Protein AF-A0AA96GBS0-F1 (afdb_monomer_lite)

Foldseek 3Di:
DDDDDDDDDDDDDDDDDDDDDDPDPDPPVVVVVVVVVVVLVVLLVLLLVLLVVLLVLLLVVLVCLLVVLVVLVVVLCQCPPPPHPNCVVPVVVSVVSVVVNVVVVVCCVVPVVVSVVSNVSSVVSVVLSVVSVVCSVPVQVVVVSLVVQLVVLVVQLVCLVPVCVVVPHDPVVSVVSNVSSVVSNVSSVSSVVSCVVVNVVVVVVVVVPPDDDDDDDDDDDDDDDDDDDDDDD

pLDDT: mean 71.68, std 17.11, range [35.0, 91.25]

Radius of gyration: 38.3 Å; chains: 1; bounding box: 87×98×124 Å

Secondary structure (DSSP, 8-state):
------------------------SSHHHHHHHHHHHHHHHHHHHHHHHHHHHHHHHHHHHHHTTSSHHHHHHHHHHHHHSTT-THHHH-HHHHHHHHHHHHHHHHHHHH-GGGHHHHHHHHHHHHHHHHHTHHHHH-TTTTHHHHHHHHHHHHHHHHHHHHHHHHTT--HHHHHHHHHHHHHHHHHHHHHHHHHHHHHHHHHHHHHTTSS----------------------

Structure (mmCIF, N/CA/C/O backbone):
data_AF-A0AA96GBS0-F1
#
_entry.id   AF-A0AA96GBS0-F1
#
loop_
_atom_site.group_PDB
_atom_site.id
_atom_site.type_symbol
_atom_site.label_atom_id
_atom_site.label_alt_id
_atom_site.label_comp_id
_atom_site.label_asym_id
_atom_site.label_entity_id
_atom_site.label_seq_id
_atom_site.pdbx_PDB_ins_code
_atom_site.Cartn_x
_atom_site.Cartn_y
_atom_site.Cartn_z
_atom_site.occupancy
_atom_site.B_iso_or_equiv
_atom_site.auth_seq_id
_atom_site.auth_comp_id
_atom_site.auth_asym_id
_atom_site.auth_atom_id
_atom_site.pdbx_PDB_model_num
ATOM 1 N N . MET A 1 1 ? -64.362 -34.426 100.426 1.00 38.75 1 MET A N 1
ATOM 2 C CA . MET A 1 1 ? -63.301 -35.383 100.048 1.00 38.75 1 MET A CA 1
ATOM 3 C C . MET A 1 1 ? -62.597 -34.793 98.834 1.00 38.75 1 MET A C 1
ATOM 5 O O . MET A 1 1 ? -63.313 -34.387 97.930 1.00 38.75 1 MET A O 1
ATOM 9 N N . THR A 1 2 ? -61.260 -34.689 98.905 1.00 42.88 2 THR A N 1
ATOM 10 C CA . THR A 1 2 ? -60.266 -34.331 97.852 1.00 42.88 2 THR A CA 1
ATOM 11 C C . THR A 1 2 ? -60.330 -32.905 97.257 1.00 42.88 2 THR A C 1
ATOM 13 O O . THR A 1 2 ? -61.230 -32.613 96.480 1.00 42.88 2 THR A O 1
ATOM 16 N N . THR A 1 3 ? -59.538 -31.949 97.788 1.00 41.81 3 THR A N 1
ATOM 17 C CA . THR A 1 3 ? -58.197 -31.449 97.317 1.00 41.81 3 THR A CA 1
ATOM 18 C C . THR A 1 3 ? -58.300 -30.589 96.050 1.00 41.81 3 THR A C 1
ATOM 20 O O . THR A 1 3 ? -58.668 -31.108 95.006 1.00 41.81 3 THR A O 1
ATOM 23 N N . ASP A 1 4 ? -58.219 -29.254 96.107 1.00 39.12 4 ASP A N 1
ATOM 24 C CA . ASP A 1 4 ? -57.062 -28.357 96.355 1.00 39.12 4 ASP A CA 1
ATOM 25 C C . ASP A 1 4 ? -55.965 -28.428 95.274 1.00 39.12 4 ASP A C 1
ATOM 27 O O . ASP A 1 4 ? -55.367 -29.486 95.092 1.00 39.12 4 ASP A O 1
ATOM 31 N N . ALA A 1 5 ? -55.737 -27.304 94.577 1.00 47.69 5 ALA A N 1
ATOM 32 C CA . ALA A 1 5 ? -54.436 -26.827 94.086 1.00 47.69 5 ALA A CA 1
ATOM 33 C C . ALA A 1 5 ? -54.593 -25.526 93.267 1.00 47.69 5 ALA A C 1
ATOM 35 O O . ALA A 1 5 ? -55.080 -25.494 92.136 1.00 47.69 5 ALA A O 1
ATOM 36 N N . SER A 1 6 ? -54.141 -24.454 93.897 1.00 42.28 6 SER A N 1
ATOM 37 C CA . SER A 1 6 ? -53.797 -23.119 93.416 1.00 42.28 6 SER A CA 1
ATOM 38 C C . SER A 1 6 ? -52.556 -23.083 92.502 1.00 42.28 6 SER A C 1
ATOM 40 O O . SER A 1 6 ? -51.707 -23.962 92.591 1.00 42.28 6 SER A O 1
ATOM 42 N N . HIS A 1 7 ? -52.447 -22.029 91.670 1.00 43.62 7 HIS A N 1
ATOM 43 C CA . HIS A 1 7 ? -51.258 -21.184 91.366 1.00 43.62 7 HIS A CA 1
ATOM 44 C C . HIS A 1 7 ? -51.383 -20.541 89.959 1.00 43.62 7 HIS A C 1
ATOM 46 O O . HIS A 1 7 ? -51.447 -21.246 88.962 1.00 43.62 7 HIS A O 1
ATOM 52 N N . THR A 1 8 ? -51.715 -19.246 89.821 1.00 39.81 8 THR A N 1
ATOM 53 C CA . THR A 1 8 ? -50.900 -17.996 89.875 1.00 39.81 8 THR A CA 1
ATOM 54 C C . THR A 1 8 ? -50.112 -17.630 88.608 1.00 39.81 8 THR A C 1
ATOM 56 O O . THR A 1 8 ? -49.240 -18.381 88.191 1.00 39.81 8 THR A O 1
ATOM 59 N N . GLY A 1 9 ? -50.300 -16.370 88.179 1.00 36.88 9 GLY A N 1
ATOM 60 C CA . GLY A 1 9 ? -49.310 -15.510 87.500 1.00 36.88 9 GLY A CA 1
ATOM 61 C C . GLY A 1 9 ? -49.290 -15.620 85.969 1.00 36.88 9 GLY A C 1
ATOM 62 O O . GLY A 1 9 ? -49.301 -16.714 85.437 1.00 36.88 9 GLY A O 1
ATOM 63 N N . GLY A 1 10 ? -49.266 -14.562 85.158 1.00 35.41 10 GLY A N 1
ATOM 64 C CA . GLY A 1 10 ? -48.978 -13.150 85.403 1.00 35.41 10 GLY A CA 1
ATOM 65 C C . GLY A 1 10 ? -47.963 -12.624 84.369 1.00 35.41 10 GLY A C 1
ATOM 66 O O . GLY A 1 10 ? -46.911 -13.218 84.189 1.00 35.41 10 GLY A O 1
ATOM 67 N N . SER A 1 11 ? -48.276 -11.465 83.777 1.00 37.47 11 SER A N 1
ATOM 68 C CA . SER A 1 11 ? -47.386 -10.492 83.103 1.00 37.47 11 SER A CA 1
ATOM 69 C C . SER A 1 11 ? -47.021 -10.646 81.606 1.00 37.47 11 SER A C 1
ATOM 71 O O . SER A 1 11 ? -46.261 -11.515 81.200 1.00 37.47 11 SER A O 1
ATOM 73 N N . SER A 1 12 ? -47.585 -9.730 80.807 1.00 43.72 12 SER A N 1
ATOM 74 C CA . SER A 1 12 ? -46.932 -8.573 80.153 1.00 43.72 12 SER A CA 1
ATOM 75 C C . SER A 1 12 ? -45.553 -8.700 79.470 1.00 43.72 12 SER A C 1
ATOM 77 O O . SER A 1 12 ? -44.550 -8.964 80.119 1.00 43.72 12 SER A O 1
ATOM 79 N N . GLY A 1 13 ? -45.490 -8.268 78.199 1.00 38.41 13 GLY A N 1
ATOM 80 C CA . GLY A 1 13 ? -44.276 -7.842 77.468 1.00 38.41 13 GLY A CA 1
ATOM 81 C C . GLY A 1 13 ? -44.540 -7.792 75.951 1.00 38.41 13 GLY A C 1
ATOM 82 O O . GLY A 1 13 ? -44.775 -8.824 75.345 1.00 38.41 13 GLY A O 1
ATOM 83 N N . SER A 1 14 ? -44.804 -6.631 75.337 1.00 44.72 14 SER A N 1
ATOM 84 C CA . SER A 1 14 ? -43.839 -5.684 74.735 1.00 44.72 14 SER A CA 1
ATOM 85 C C . SER A 1 14 ? -42.901 -6.304 73.688 1.00 44.72 14 SER A C 1
ATOM 87 O O . SER A 1 14 ? -42.041 -7.108 74.028 1.00 44.72 14 SER A O 1
ATOM 89 N N . GLY A 1 15 ? -43.019 -5.869 72.426 1.00 38.69 15 GLY A N 1
ATOM 90 C CA . GLY A 1 15 ? -42.079 -6.230 71.361 1.00 38.69 15 GLY A CA 1
ATOM 91 C C . GLY A 1 15 ? -42.452 -5.672 69.985 1.00 38.69 15 GLY A C 1
ATOM 92 O O . GLY A 1 15 ? -43.060 -6.354 69.170 1.00 38.69 15 GLY A O 1
ATOM 93 N N . ARG A 1 16 ? -42.082 -4.415 69.725 1.00 49.38 16 ARG A N 1
ATOM 94 C CA . ARG A 1 16 ? -41.960 -3.837 68.375 1.00 49.38 16 ARG A CA 1
ATOM 95 C C . ARG A 1 16 ? -40.654 -4.317 67.718 1.00 49.38 16 ARG A C 1
ATOM 97 O O . ARG A 1 16 ? -39.666 -4.519 68.416 1.00 49.38 16 ARG A O 1
ATOM 104 N N . THR A 1 17 ? -40.644 -4.247 66.383 1.00 46.84 17 THR A N 1
ATOM 105 C CA . THR A 1 17 ? -39.508 -4.165 65.428 1.00 46.84 17 THR A CA 1
ATOM 106 C C . THR A 1 17 ? -39.133 -5.447 64.676 1.00 46.84 17 THR A C 1
ATOM 108 O O . THR A 1 17 ? -39.108 -6.533 65.239 1.00 46.84 17 THR A O 1
ATOM 111 N N . GLY A 1 18 ? -38.857 -5.284 63.375 1.00 41.25 18 GLY A N 1
ATOM 112 C CA . GLY A 1 18 ? -38.346 -6.334 62.492 1.00 41.25 18 GLY A CA 1
ATOM 113 C C . GLY A 1 18 ? -38.684 -6.109 61.018 1.00 41.25 18 GLY A C 1
ATOM 114 O O . GLY A 1 18 ? -39.503 -6.826 60.457 1.00 41.25 18 GLY A O 1
ATOM 115 N N . ALA A 1 19 ? -38.090 -5.083 60.409 1.00 50.62 19 ALA A N 1
ATOM 116 C CA . ALA A 1 19 ? -37.951 -4.996 58.959 1.00 50.62 19 ALA A CA 1
ATOM 117 C C . ALA A 1 19 ? -36.855 -5.971 58.502 1.00 50.62 19 ALA A C 1
ATOM 119 O O . ALA A 1 19 ? -35.845 -6.054 59.183 1.00 50.62 19 ALA A O 1
ATOM 120 N N . ASP A 1 20 ? -37.053 -6.637 57.365 1.00 47.19 20 ASP A N 1
ATOM 121 C CA . ASP A 1 20 ? -36.018 -7.100 56.425 1.00 47.19 20 ASP A CA 1
ATOM 122 C C . ASP A 1 20 ? -36.775 -7.546 55.156 1.00 47.19 20 ASP A C 1
ATOM 124 O O . ASP A 1 20 ? -37.707 -8.337 55.221 1.00 47.19 20 ASP A O 1
ATOM 128 N N . GLY A 1 21 ? -36.570 -7.002 53.958 1.00 40.97 21 GLY A N 1
ATOM 129 C CA . GLY A 1 21 ? -35.306 -6.591 53.360 1.00 40.97 21 GLY A CA 1
ATOM 130 C C . GLY A 1 21 ? -35.011 -7.529 52.186 1.00 40.97 21 GLY A C 1
ATOM 131 O O . GLY A 1 21 ? -34.070 -8.310 52.231 1.00 40.97 21 GLY A O 1
ATOM 132 N N . GLY A 1 22 ? -35.857 -7.517 51.148 1.00 41.72 22 GLY A N 1
ATOM 133 C CA . GLY A 1 22 ? -35.711 -8.402 49.986 1.00 41.72 22 GLY A CA 1
ATOM 134 C C . GLY A 1 22 ? -34.417 -8.134 49.192 1.00 41.72 22 GLY A C 1
ATOM 135 O O . GLY A 1 22 ? -34.152 -6.981 48.836 1.00 41.72 22 GLY A O 1
ATOM 136 N N . PRO A 1 23 ? -33.609 -9.154 48.843 1.00 53.94 23 PRO A N 1
ATOM 137 C CA . PRO A 1 23 ? -32.403 -8.965 48.047 1.00 53.94 23 PRO A CA 1
ATOM 138 C C . PRO A 1 23 ? -32.737 -9.113 46.553 1.00 53.94 23 PRO A C 1
ATOM 140 O O . PRO A 1 23 ? -32.542 -10.171 45.969 1.00 53.94 23 PRO A O 1
ATOM 143 N N . GLY A 1 24 ? -33.265 -8.061 45.917 1.00 50.16 24 GLY A N 1
ATOM 144 C CA . GLY A 1 24 ? -33.699 -8.126 44.507 1.00 50.16 24 GLY A CA 1
ATOM 145 C C . GLY A 1 24 ? -32.912 -7.292 43.484 1.00 50.16 24 GLY A C 1
ATOM 146 O O . GLY A 1 24 ? -33.075 -7.494 42.288 1.00 50.16 24 GLY A O 1
ATOM 147 N N . GLY A 1 25 ? -32.070 -6.336 43.901 1.00 49.12 25 GLY A N 1
ATOM 148 C CA . GLY A 1 25 ? -31.662 -5.236 43.000 1.00 49.12 25 GLY A CA 1
ATOM 149 C C . GLY A 1 25 ? -30.227 -5.225 42.455 1.00 49.12 25 GLY A C 1
ATOM 150 O O . GLY A 1 25 ? -29.934 -4.454 41.546 1.00 49.12 25 GLY A O 1
ATOM 151 N N . ARG A 1 26 ? -29.293 -6.026 42.990 1.00 55.69 26 ARG A N 1
ATOM 152 C CA . ARG A 1 26 ? -27.846 -5.843 42.714 1.00 55.69 26 ARG A CA 1
ATOM 153 C C . ARG A 1 26 ? -27.268 -6.663 41.547 1.00 55.69 26 ARG A C 1
ATOM 155 O O . ARG A 1 26 ? -26.148 -6.380 41.128 1.00 55.69 26 ARG A O 1
ATOM 162 N N . GLY A 1 27 ? -28.009 -7.631 40.998 1.00 50.47 27 GLY A N 1
ATOM 163 C CA . GLY A 1 27 ? -27.527 -8.516 39.919 1.00 50.47 27 GLY A CA 1
ATOM 164 C C . GLY A 1 27 ? -27.688 -7.964 38.494 1.00 50.47 27 GLY A C 1
ATOM 165 O O . GLY A 1 27 ? -26.840 -8.209 37.634 1.00 50.47 27 GLY A O 1
ATOM 166 N N . ALA A 1 28 ? -28.733 -7.170 38.240 1.00 54.72 28 ALA A N 1
ATOM 167 C CA . ALA A 1 28 ? -29.054 -6.688 36.892 1.00 54.72 28 ALA A CA 1
ATOM 168 C C . ALA A 1 28 ? -28.084 -5.598 36.394 1.00 54.72 28 ALA A C 1
ATOM 170 O O . ALA A 1 28 ? -27.655 -5.625 35.243 1.00 54.72 28 ALA A O 1
ATOM 171 N N . HIS A 1 29 ? -27.670 -4.678 37.275 1.00 52.41 29 HIS A N 1
ATOM 172 C CA . HIS A 1 29 ? -26.773 -3.574 36.909 1.00 52.41 29 HIS A CA 1
ATOM 173 C C . HIS A 1 29 ? -25.323 -4.030 36.652 1.00 52.41 29 HIS A C 1
ATOM 175 O O . HIS A 1 29 ? -24.621 -3.424 35.847 1.00 52.41 29 HIS A O 1
ATOM 181 N N . ARG A 1 30 ? -24.860 -5.107 37.307 1.00 57.00 30 ARG A N 1
ATOM 182 C CA . ARG A 1 30 ? -23.526 -5.685 37.050 1.00 57.00 30 ARG A CA 1
ATOM 183 C C . ARG A 1 30 ? -23.495 -6.465 35.735 1.00 57.00 30 ARG A C 1
ATOM 185 O O . ARG A 1 30 ? -22.635 -6.208 34.906 1.00 57.00 30 ARG A O 1
ATOM 192 N N . SER A 1 31 ? -24.517 -7.284 35.481 1.00 59.44 31 SER A N 1
ATOM 193 C CA . SER A 1 31 ? -24.604 -8.094 34.255 1.00 59.44 31 SER A CA 1
ATOM 194 C C . SER A 1 31 ? -24.605 -7.249 32.967 1.00 59.44 31 SER A C 1
ATOM 196 O O . SER A 1 31 ? -23.980 -7.630 31.981 1.00 59.44 31 SER A O 1
ATOM 198 N N . GLY A 1 32 ? -25.251 -6.074 32.972 1.00 60.09 32 GLY A N 1
ATOM 199 C CA . GLY A 1 32 ? -25.231 -5.147 31.830 1.00 60.09 32 GLY A CA 1
ATOM 200 C C . GLY A 1 32 ? -23.893 -4.418 31.624 1.00 60.09 32 GLY A C 1
ATOM 201 O O . GLY A 1 32 ? -23.477 -4.191 30.485 1.00 60.09 32 GLY A O 1
ATOM 202 N N . ALA A 1 33 ? -23.186 -4.079 32.707 1.00 62.44 33 ALA A N 1
ATOM 203 C CA . ALA A 1 33 ? -21.859 -3.460 32.646 1.00 62.44 33 ALA A CA 1
ATOM 204 C C . ALA A 1 33 ? -20.788 -4.450 32.146 1.00 62.44 33 ALA A C 1
ATOM 206 O O . ALA A 1 33 ? -19.931 -4.093 31.338 1.00 62.44 33 ALA A O 1
ATOM 207 N N . ASP A 1 34 ? -20.889 -5.713 32.559 1.00 64.81 34 ASP A N 1
ATOM 208 C CA . ASP A 1 34 ? -19.949 -6.766 32.172 1.00 64.81 34 ASP A CA 1
ATOM 209 C C . ASP A 1 34 ? -20.130 -7.164 30.693 1.00 64.81 34 ASP A C 1
ATOM 211 O O . ASP A 1 34 ? -19.148 -7.300 29.958 1.00 64.81 34 ASP A O 1
ATOM 215 N N . ALA A 1 35 ? -21.381 -7.257 30.216 1.00 67.31 35 ALA A N 1
ATOM 216 C CA . ALA A 1 35 ? -21.699 -7.510 28.806 1.00 67.31 35 ALA A CA 1
ATOM 217 C C . ALA A 1 35 ? -21.241 -6.361 27.886 1.00 67.31 35 ALA A C 1
ATOM 219 O O . ALA A 1 35 ? -20.550 -6.593 26.894 1.00 67.31 35 ALA A O 1
ATOM 220 N N . SER A 1 36 ? -21.530 -5.108 28.257 1.00 68.94 36 SER A N 1
ATOM 221 C CA . SER A 1 36 ? -21.087 -3.929 27.492 1.00 68.94 36 SER A CA 1
ATOM 222 C C . SER A 1 36 ? -19.559 -3.760 27.477 1.00 68.94 36 SER A C 1
ATOM 224 O O . SER A 1 36 ? -18.981 -3.351 26.461 1.00 68.94 36 SER A O 1
ATOM 226 N N . GLY A 1 37 ? -18.873 -4.137 28.562 1.00 69.06 37 GLY A N 1
ATOM 227 C CA . GLY A 1 37 ? -17.413 -4.213 28.620 1.00 69.06 37 GLY A CA 1
ATOM 228 C C . GLY A 1 37 ? -16.830 -5.302 27.709 1.00 69.06 37 GLY A C 1
ATOM 229 O O . GLY A 1 37 ? -15.858 -5.052 26.986 1.00 69.06 37 GLY A O 1
ATOM 230 N N . ALA A 1 38 ? -17.443 -6.489 27.684 1.00 72.56 38 ALA A N 1
ATOM 231 C CA . ALA A 1 38 ? -17.043 -7.595 26.813 1.00 72.56 38 ALA A CA 1
ATOM 232 C C . ALA A 1 38 ? -17.212 -7.253 25.319 1.00 72.56 38 ALA A C 1
ATOM 234 O O . ALA A 1 38 ? -16.294 -7.503 24.525 1.00 72.56 38 ALA A O 1
ATOM 235 N N . ASP A 1 39 ? -18.322 -6.603 24.955 1.00 78.62 39 ASP A N 1
ATOM 236 C CA . ASP A 1 39 ? -18.602 -6.127 23.596 1.00 78.62 39 ASP A CA 1
ATOM 237 C C . ASP A 1 39 ? -17.597 -5.057 23.154 1.00 78.62 39 ASP A C 1
ATOM 239 O O . ASP A 1 39 ? -17.015 -5.138 22.066 1.00 78.62 39 ASP A O 1
ATOM 243 N N . THR A 1 40 ? -17.290 -4.101 24.037 1.00 77.62 40 THR A N 1
ATOM 244 C CA . THR A 1 40 ? -16.267 -3.072 23.792 1.00 77.62 40 THR A CA 1
ATOM 245 C C . THR A 1 40 ? -14.890 -3.699 23.558 1.00 77.62 40 THR A C 1
ATOM 247 O O . THR A 1 40 ? -14.190 -3.357 22.598 1.00 77.62 40 THR A O 1
ATOM 250 N N . GLY A 1 41 ? -14.507 -4.679 24.382 1.00 78.00 41 GLY A N 1
ATOM 251 C CA . GLY A 1 41 ? -13.261 -5.425 24.214 1.00 78.00 41 GLY A CA 1
ATOM 252 C C . GLY A 1 41 ? -13.201 -6.200 22.892 1.00 78.00 41 GLY A C 1
ATOM 253 O O . GLY A 1 41 ? -12.156 -6.222 22.233 1.00 78.00 41 GLY A O 1
ATOM 254 N N . ALA A 1 42 ? -14.309 -6.811 22.463 1.00 83.06 42 ALA A N 1
ATOM 255 C CA . ALA A 1 42 ? -14.398 -7.526 21.190 1.00 83.06 42 ALA A CA 1
ATOM 256 C C . ALA A 1 42 ? -14.254 -6.589 19.978 1.00 83.06 42 ALA A C 1
ATOM 258 O O . ALA A 1 42 ? -13.519 -6.911 19.034 1.00 83.06 42 ALA A O 1
ATOM 259 N N . VAL A 1 43 ? -14.880 -5.409 20.027 1.00 82.25 43 VAL A N 1
ATOM 260 C CA . VAL A 1 43 ? -14.753 -4.366 18.998 1.00 82.25 43 VAL A CA 1
ATOM 261 C C . VAL A 1 43 ? -13.309 -3.878 18.894 1.00 82.25 43 VAL A C 1
ATOM 263 O O . VAL A 1 43 ? -12.750 -3.857 17.795 1.00 82.25 43 VAL A O 1
ATOM 266 N N . LEU A 1 44 ? -12.659 -3.578 20.023 1.00 79.88 44 LEU A N 1
ATOM 267 C CA . LEU A 1 44 ? -11.260 -3.142 20.042 1.00 79.88 44 LEU A CA 1
ATOM 268 C C . LEU A 1 44 ? -10.316 -4.215 19.480 1.00 79.88 44 LEU A C 1
ATOM 270 O O . LEU A 1 44 ? -9.442 -3.897 18.676 1.00 79.88 44 LEU A O 1
ATOM 274 N N . ARG A 1 45 ? -10.512 -5.502 19.807 1.00 83.25 45 ARG A N 1
ATOM 275 C CA . ARG A 1 45 ? -9.723 -6.602 19.213 1.00 83.25 45 ARG A CA 1
ATOM 276 C C . ARG A 1 45 ? -9.900 -6.696 17.696 1.00 83.25 45 ARG A C 1
ATOM 278 O O . ARG A 1 45 ? -8.930 -6.938 16.979 1.00 83.25 45 ARG A O 1
ATOM 285 N N . ARG A 1 46 ? -11.121 -6.509 17.182 1.00 85.38 46 ARG A N 1
ATOM 286 C CA . ARG A 1 46 ? -11.380 -6.476 15.731 1.00 85.38 46 ARG A CA 1
ATOM 287 C C . ARG A 1 46 ? -10.688 -5.279 15.076 1.00 85.38 46 ARG A C 1
ATOM 289 O O . ARG A 1 46 ? -10.022 -5.474 14.065 1.00 85.38 46 ARG A O 1
ATOM 296 N N . VAL A 1 47 ? -10.787 -4.090 15.668 1.00 85.62 47 VAL A N 1
ATOM 297 C CA . VAL A 1 47 ? -10.100 -2.878 15.191 1.00 85.62 47 VAL A CA 1
ATOM 298 C C . VAL A 1 47 ? -8.590 -3.096 15.103 1.00 85.62 47 VAL A C 1
ATOM 300 O O . VAL A 1 47 ? -7.991 -2.821 14.067 1.00 85.62 47 VAL A O 1
ATOM 303 N N . ARG A 1 48 ? -7.982 -3.663 16.150 1.00 85.50 48 ARG A N 1
ATOM 304 C CA . ARG A 1 48 ? -6.543 -3.955 16.174 1.00 85.50 48 ARG A CA 1
ATOM 305 C C . ARG A 1 48 ? -6.114 -4.906 15.062 1.00 85.50 48 ARG A C 1
ATOM 307 O O . ARG A 1 48 ? -5.069 -4.678 14.470 1.00 85.50 48 ARG A O 1
ATOM 314 N N . ARG A 1 49 ? -6.915 -5.932 14.747 1.00 87.50 49 ARG A N 1
ATOM 315 C CA . ARG A 1 49 ? -6.635 -6.852 13.628 1.00 87.50 49 ARG A CA 1
ATOM 316 C C . ARG A 1 49 ? -6.659 -6.146 12.274 1.00 87.50 49 ARG A C 1
ATOM 318 O O . ARG A 1 49 ? -5.767 -6.380 11.472 1.00 87.50 49 ARG A O 1
ATOM 325 N N . TRP A 1 50 ? -7.633 -5.267 12.037 1.00 86.81 50 TRP A N 1
ATOM 326 C CA . TRP A 1 50 ? -7.701 -4.488 10.794 1.00 86.81 50 TRP A CA 1
ATOM 327 C C . TRP A 1 50 ? -6.541 -3.500 10.657 1.00 86.81 50 TRP A C 1
ATOM 329 O O . TRP A 1 50 ? -5.984 -3.368 9.572 1.00 86.81 50 TRP A O 1
ATOM 339 N N . LEU A 1 51 ? -6.139 -2.849 11.753 1.00 85.69 51 LEU A N 1
ATOM 340 C CA . LEU A 1 51 ? -4.950 -1.992 11.763 1.00 85.69 51 LEU A CA 1
ATOM 341 C C . LEU A 1 51 ? -3.673 -2.799 11.513 1.00 85.69 51 LEU A C 1
ATOM 343 O O . LEU A 1 51 ? -2.829 -2.365 10.741 1.00 85.69 51 LEU A O 1
ATOM 347 N N . TRP A 1 52 ? -3.548 -3.985 12.112 1.00 88.06 52 TRP A N 1
ATOM 348 C CA . TRP A 1 52 ? -2.423 -4.884 11.851 1.00 88.06 52 TRP A CA 1
ATOM 349 C C . TRP A 1 52 ? -2.370 -5.340 10.395 1.00 88.06 52 TRP A C 1
ATOM 351 O O . TRP A 1 52 ? -1.300 -5.308 9.801 1.00 88.06 52 TRP A O 1
ATOM 361 N N . LEU A 1 53 ? -3.511 -5.712 9.809 1.00 88.12 53 LEU A N 1
ATOM 362 C CA . LEU A 1 53 ? -3.595 -6.064 8.392 1.00 88.12 53 LEU A CA 1
ATOM 363 C C . LEU A 1 53 ? -3.103 -4.909 7.512 1.00 88.12 53 LEU A C 1
ATOM 365 O O . LEU A 1 53 ? -2.260 -5.121 6.649 1.00 88.12 53 LEU A O 1
ATOM 369 N N . PHE A 1 54 ? -3.570 -3.686 7.778 1.00 88.19 54 PHE A N 1
ATOM 370 C CA . PHE A 1 54 ? -3.114 -2.492 7.067 1.00 88.19 54 PHE A CA 1
ATOM 371 C C . PHE A 1 54 ? -1.599 -2.280 7.203 1.00 88.19 54 PHE A C 1
ATOM 373 O O . PHE A 1 54 ? -0.927 -2.052 6.202 1.00 88.19 54 PHE A O 1
ATOM 380 N N . VAL A 1 55 ? -1.048 -2.402 8.417 1.00 88.12 55 VAL A N 1
ATOM 381 C CA . VAL A 1 55 ? 0.398 -2.271 8.662 1.00 88.12 55 VAL A CA 1
ATOM 382 C C . VAL A 1 55 ? 1.188 -3.329 7.898 1.00 88.12 55 VAL A C 1
ATOM 384 O O . VAL A 1 55 ? 2.184 -2.992 7.271 1.00 88.12 55 VAL A O 1
ATOM 387 N N . VAL A 1 56 ? 0.742 -4.587 7.900 1.00 88.69 56 VAL A N 1
ATOM 388 C CA . VAL A 1 56 ? 1.405 -5.664 7.150 1.00 88.69 56 VAL A CA 1
ATOM 389 C C . VAL A 1 56 ? 1.376 -5.374 5.655 1.00 88.69 56 VAL A C 1
ATOM 391 O O . VAL A 1 56 ? 2.420 -5.443 5.019 1.00 88.69 56 VAL A O 1
ATOM 394 N N . CYS A 1 57 ? 0.227 -4.988 5.096 1.00 86.50 57 CYS A N 1
ATOM 395 C CA . CYS A 1 57 ? 0.132 -4.609 3.685 1.00 86.50 57 CYS A CA 1
ATOM 396 C C . CYS A 1 57 ? 1.052 -3.428 3.342 1.00 86.50 57 CYS A C 1
ATOM 398 O O . CYS A 1 57 ? 1.713 -3.454 2.309 1.00 86.50 57 CYS A O 1
ATOM 400 N N . LEU A 1 58 ? 1.131 -2.420 4.214 1.00 86.81 58 LEU A N 1
ATOM 401 C CA . LEU A 1 58 ? 1.991 -1.254 4.021 1.00 86.81 58 LEU A CA 1
ATOM 402 C C . LEU A 1 58 ? 3.479 -1.626 4.057 1.00 86.81 58 LEU A C 1
ATOM 404 O O . LEU A 1 58 ? 4.253 -1.158 3.228 1.00 86.81 58 LEU A O 1
ATOM 408 N N . VAL A 1 59 ? 3.870 -2.481 5.002 1.00 87.19 59 VAL A N 1
ATOM 409 C CA . VAL A 1 59 ? 5.238 -2.994 5.124 1.00 87.19 59 VAL A CA 1
ATOM 410 C C . VAL A 1 59 ? 5.594 -3.831 3.902 1.00 87.19 59 VAL A C 1
ATOM 412 O O . VAL A 1 59 ? 6.623 -3.573 3.294 1.00 87.19 59 VAL A O 1
ATOM 415 N N . LEU A 1 60 ? 4.733 -4.765 3.490 1.00 85.38 60 LEU A N 1
ATOM 416 C CA . LEU A 1 60 ? 4.954 -5.570 2.286 1.00 85.38 60 LEU A CA 1
ATOM 417 C C . LEU A 1 60 ? 5.106 -4.684 1.044 1.00 85.38 60 LEU A C 1
ATOM 419 O O . LEU A 1 60 ? 6.078 -4.843 0.321 1.00 85.38 60 LEU A O 1
ATOM 423 N N . SER A 1 61 ? 4.230 -3.693 0.861 1.00 83.06 61 SER A N 1
ATOM 424 C CA . SER A 1 61 ? 4.330 -2.719 -0.236 1.00 83.06 61 SER A CA 1
ATOM 425 C C . SER A 1 61 ? 5.611 -1.877 -0.201 1.00 83.06 61 SER A C 1
ATOM 427 O O . SER A 1 61 ? 6.063 -1.407 -1.241 1.00 83.06 61 SER A O 1
ATOM 429 N N . GLY A 1 62 ? 6.174 -1.624 0.982 1.00 82.81 62 GLY A N 1
ATOM 430 C CA . GLY A 1 62 ? 7.459 -0.945 1.122 1.00 82.81 62 GLY A CA 1
ATOM 431 C C . GLY A 1 62 ? 8.633 -1.870 0.819 1.00 82.81 62 GLY A C 1
ATOM 432 O O . GLY A 1 62 ? 9.569 -1.467 0.137 1.00 82.81 62 GLY A O 1
ATOM 433 N N . LEU A 1 63 ? 8.579 -3.118 1.295 1.00 82.75 63 LEU A N 1
ATOM 434 C CA . LEU A 1 63 ? 9.644 -4.093 1.073 1.00 82.75 63 LEU A CA 1
ATOM 435 C C . LEU A 1 63 ? 9.814 -4.450 -0.401 1.00 82.75 63 LEU A C 1
ATOM 437 O O . LEU A 1 63 ? 10.955 -4.626 -0.814 1.00 82.75 63 LEU A O 1
ATOM 441 N N . THR A 1 64 ? 8.734 -4.480 -1.187 1.00 78.94 64 THR A N 1
ATOM 442 C CA . THR A 1 64 ? 8.794 -4.733 -2.639 1.00 78.94 64 THR A CA 1
ATOM 443 C C . THR A 1 64 ? 9.623 -3.692 -3.400 1.00 78.94 64 THR A C 1
ATOM 445 O O . THR A 1 64 ? 10.108 -3.939 -4.499 1.00 78.94 64 THR A O 1
ATOM 448 N N . ALA A 1 65 ? 9.845 -2.510 -2.813 1.00 77.25 65 ALA A N 1
ATOM 449 C CA . ALA A 1 65 ? 10.683 -1.480 -3.420 1.00 77.25 65 ALA A CA 1
ATOM 450 C C . ALA A 1 65 ? 12.198 -1.726 -3.250 1.00 77.25 65 ALA A C 1
ATOM 452 O O . ALA A 1 65 ? 12.968 -1.095 -3.969 1.00 77.25 65 ALA A O 1
ATOM 453 N N . PHE A 1 66 ? 12.635 -2.637 -2.363 1.00 71.12 66 PHE A N 1
ATOM 454 C CA . PHE A 1 66 ? 14.058 -2.974 -2.197 1.00 71.12 66 PHE A CA 1
ATOM 455 C C . PHE A 1 66 ? 14.574 -3.918 -3.305 1.00 71.12 66 PHE A C 1
ATOM 457 O O . PHE A 1 66 ? 15.517 -3.550 -4.003 1.00 71.12 66 PHE A O 1
ATOM 464 N N . PRO A 1 67 ? 13.988 -5.111 -3.546 1.00 77.00 67 PRO A N 1
ATOM 465 C CA . PRO A 1 67 ? 14.405 -6.001 -4.626 1.00 77.00 67 PRO A CA 1
ATOM 466 C C . PRO A 1 67 ? 13.563 -5.782 -5.894 1.00 77.00 67 PRO A C 1
ATOM 468 O O . PRO A 1 67 ? 13.170 -6.751 -6.542 1.00 77.00 67 PRO A O 1
ATOM 471 N N . LEU A 1 68 ? 13.281 -4.526 -6.262 1.00 72.56 68 LEU A N 1
ATOM 472 C CA . LEU A 1 68 ? 12.345 -4.196 -7.347 1.00 72.56 68 LEU A CA 1
ATOM 473 C C . LEU A 1 68 ? 12.730 -4.851 -8.687 1.00 72.56 68 LEU A C 1
ATOM 475 O O . LEU A 1 68 ? 11.873 -5.331 -9.427 1.00 72.56 68 LEU A O 1
ATOM 479 N N . GLU A 1 69 ? 14.026 -4.913 -8.999 1.00 75.81 69 GLU A N 1
ATOM 480 C CA . GLU A 1 69 ? 14.526 -5.579 -10.207 1.00 75.81 69 GLU A CA 1
ATOM 481 C C . GLU A 1 69 ? 14.301 -7.095 -10.164 1.00 75.81 69 GLU A C 1
ATOM 483 O O . GLU A 1 69 ? 13.833 -7.692 -11.132 1.00 75.81 69 GLU A O 1
ATOM 488 N N . THR A 1 70 ? 14.602 -7.728 -9.032 1.00 74.56 70 THR A N 1
ATOM 489 C CA . THR A 1 70 ? 14.411 -9.168 -8.859 1.00 74.56 70 THR A CA 1
ATOM 490 C C . THR A 1 70 ? 12.924 -9.501 -8.943 1.00 74.56 70 THR A C 1
ATOM 492 O O . THR A 1 70 ? 12.535 -10.349 -9.739 1.00 74.56 70 THR A O 1
ATOM 495 N N . GLU A 1 71 ? 12.068 -8.795 -8.206 1.00 77.81 71 GLU A N 1
ATOM 496 C CA . GLU A 1 71 ? 10.621 -9.027 -8.212 1.00 77.81 71 GLU A CA 1
ATOM 497 C C . GLU A 1 71 ? 9.997 -8.838 -9.595 1.00 77.81 71 GLU A C 1
ATOM 499 O O . GLU A 1 71 ? 9.206 -9.677 -10.025 1.00 77.81 71 GLU A O 1
ATOM 504 N N . THR A 1 72 ? 10.381 -7.792 -10.333 1.00 74.06 72 THR A N 1
ATOM 505 C CA . THR A 1 72 ? 9.870 -7.579 -11.696 1.00 74.06 72 THR A CA 1
ATOM 506 C C . THR A 1 72 ? 10.332 -8.664 -12.669 1.00 74.06 72 THR A C 1
ATOM 508 O O . THR A 1 72 ? 9.542 -9.067 -13.527 1.00 74.06 72 THR A O 1
ATOM 511 N N . ARG A 1 73 ? 11.547 -9.216 -12.515 1.00 76.75 73 ARG A N 1
ATOM 512 C CA . ARG A 1 73 ? 11.980 -10.409 -13.268 1.00 76.75 73 ARG A CA 1
ATOM 513 C C . ARG A 1 73 ? 11.122 -11.630 -12.937 1.00 76.75 73 ARG A C 1
ATOM 515 O O . ARG A 1 73 ? 10.565 -12.213 -13.862 1.00 76.75 73 ARG A O 1
ATOM 522 N N . TRP A 1 74 ? 10.937 -11.951 -11.653 1.00 77.94 74 TRP A N 1
ATOM 523 C CA . TRP A 1 74 ? 10.110 -13.085 -11.211 1.00 77.94 74 TRP A CA 1
ATOM 524 C C . TRP A 1 74 ? 8.661 -12.973 -11.696 1.00 77.94 74 TRP A C 1
ATOM 526 O O . TRP A 1 74 ? 8.106 -13.939 -12.213 1.00 77.94 74 TRP A O 1
ATOM 536 N N . VAL A 1 75 ? 8.044 -11.793 -11.563 1.00 75.94 75 VAL A N 1
ATOM 537 C CA . VAL A 1 75 ? 6.671 -11.545 -12.031 1.00 75.94 75 VAL A CA 1
ATOM 538 C C . VAL A 1 75 ? 6.580 -11.705 -13.545 1.00 75.94 75 VAL A C 1
ATOM 540 O O . VAL A 1 75 ? 5.639 -12.324 -14.033 1.00 75.94 75 VAL A O 1
ATOM 543 N N . THR A 1 76 ? 7.558 -11.191 -14.293 1.00 72.56 76 THR A N 1
ATOM 544 C CA . THR A 1 76 ? 7.563 -11.325 -15.753 1.00 72.56 76 THR A CA 1
ATOM 545 C C . THR A 1 76 ? 7.718 -12.785 -16.164 1.00 72.56 76 THR A C 1
ATOM 547 O O . THR A 1 76 ? 6.917 -13.256 -16.957 1.00 72.56 76 THR A O 1
ATOM 550 N N . GLU A 1 77 ? 8.663 -13.528 -15.582 1.00 74.69 77 GLU A N 1
ATOM 551 C CA . GLU A 1 77 ? 8.871 -14.960 -15.858 1.00 74.69 77 GLU A CA 1
ATOM 552 C C . GLU A 1 77 ? 7.643 -15.815 -15.516 1.00 74.69 77 GLU A C 1
ATOM 554 O O . GLU A 1 77 ? 7.314 -16.752 -16.242 1.00 74.69 77 GLU A O 1
ATOM 559 N N . LEU A 1 78 ? 6.921 -15.475 -14.445 1.00 72.69 78 LEU A N 1
ATOM 560 C CA . LEU A 1 78 ? 5.684 -16.161 -14.072 1.00 72.69 78 LEU A CA 1
ATOM 561 C C . LEU A 1 78 ? 4.543 -15.887 -15.066 1.00 72.69 78 LEU A C 1
ATOM 563 O O . LEU A 1 78 ? 3.700 -16.753 -15.294 1.00 72.69 78 LEU A O 1
ATOM 567 N N . VAL A 1 79 ? 4.507 -14.686 -15.649 1.00 67.12 79 VAL A N 1
ATOM 568 C CA . VAL A 1 79 ? 3.458 -14.239 -16.580 1.00 67.12 79 VAL A CA 1
ATOM 569 C C . VAL A 1 79 ? 3.764 -14.616 -18.038 1.00 67.12 79 VAL A C 1
ATOM 571 O O . VAL A 1 79 ? 2.830 -14.767 -18.823 1.00 67.12 79 VAL A O 1
ATOM 574 N N . THR A 1 80 ? 5.035 -14.805 -18.403 1.00 65.94 80 THR A N 1
ATOM 575 C CA . THR A 1 80 ? 5.482 -15.198 -19.756 1.00 65.94 80 THR A CA 1
ATOM 576 C C . THR A 1 80 ? 5.912 -16.661 -19.859 1.00 65.94 80 THR A C 1
ATOM 578 O O . THR A 1 80 ? 6.209 -17.145 -20.951 1.00 65.94 80 THR A O 1
ATOM 581 N N . GLY A 1 81 ? 5.952 -17.383 -18.737 1.00 63.91 81 GLY A N 1
ATOM 582 C CA . GLY A 1 81 ? 6.371 -18.776 -18.692 1.00 63.91 81 GLY A CA 1
ATOM 583 C C . GLY A 1 81 ? 5.447 -19.730 -19.471 1.00 63.91 81 GLY A C 1
ATOM 584 O O . GLY A 1 81 ? 4.283 -19.414 -19.722 1.00 63.91 81 GLY A O 1
ATOM 585 N N . PRO A 1 82 ? 5.916 -20.952 -19.795 1.00 57.19 82 PRO A N 1
ATOM 586 C CA . PRO A 1 82 ? 5.201 -21.905 -20.661 1.00 57.19 82 PRO A CA 1
ATOM 587 C C . PRO A 1 82 ? 3.825 -22.363 -20.149 1.00 57.19 82 PRO A C 1
ATOM 589 O O . PRO A 1 82 ? 3.065 -22.974 -20.893 1.00 57.19 82 PRO A O 1
ATOM 592 N N . ALA A 1 83 ? 3.517 -22.107 -18.876 1.00 57.25 83 ALA A N 1
ATOM 593 C CA . ALA A 1 83 ? 2.272 -22.485 -18.213 1.00 57.25 83 ALA A CA 1
ATOM 594 C C . ALA A 1 83 ? 1.379 -21.275 -17.872 1.00 57.25 83 ALA A C 1
ATOM 596 O O . ALA A 1 83 ? 0.471 -21.413 -17.054 1.00 57.25 83 ALA A O 1
ATOM 597 N N . ALA A 1 84 ? 1.644 -20.089 -18.434 1.00 5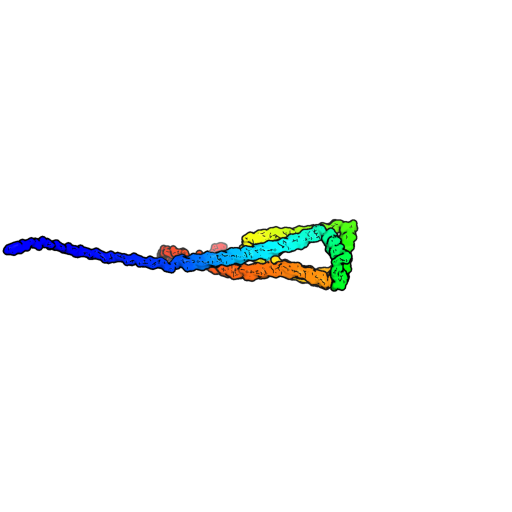8.31 84 ALA A N 1
ATOM 598 C CA . ALA A 1 84 ? 0.984 -18.850 -18.036 1.00 58.31 84 ALA A CA 1
ATOM 599 C C . ALA A 1 84 ? -0.298 -18.559 -18.855 1.00 58.31 84 ALA A C 1
ATOM 601 O O . ALA A 1 84 ? -0.208 -18.148 -20.010 1.00 58.31 84 ALA A O 1
ATOM 602 N N . P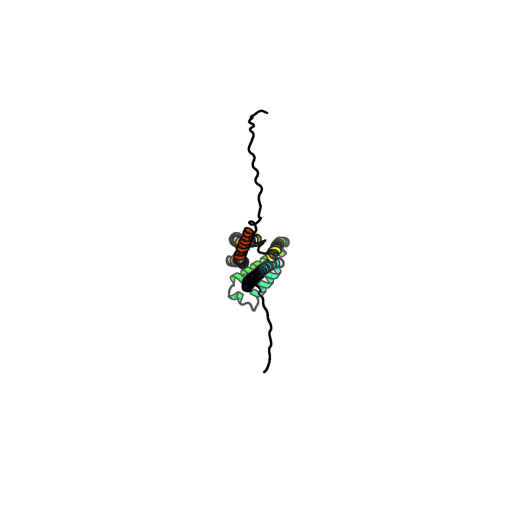RO A 1 85 ? -1.506 -18.664 -18.264 1.00 58.19 85 PRO A N 1
ATOM 603 C CA . PRO A 1 85 ? -2.766 -18.349 -18.948 1.00 58.19 85 PRO A CA 1
ATOM 604 C C . PRO A 1 85 ? -2.998 -16.840 -19.167 1.00 58.19 85 PRO A C 1
ATOM 606 O O . PRO A 1 85 ? -3.945 -16.452 -19.843 1.00 58.19 85 PRO A O 1
ATOM 609 N N . LEU A 1 86 ? -2.171 -15.957 -18.590 1.00 57.16 86 LEU A N 1
ATOM 610 C CA . LEU A 1 86 ? -2.361 -14.501 -18.687 1.00 57.16 86 LEU A CA 1
ATOM 611 C C . LEU A 1 86 ? -1.838 -13.891 -19.995 1.00 57.16 86 LEU A C 1
ATOM 613 O O . LEU A 1 86 ? -2.314 -12.816 -20.372 1.00 57.16 86 LEU A O 1
ATOM 617 N N . ALA A 1 87 ? -0.907 -14.558 -20.686 1.00 58.16 87 ALA A N 1
ATOM 618 C CA . ALA A 1 87 ? -0.354 -14.081 -21.954 1.00 58.16 87 ALA A CA 1
ATOM 619 C C . ALA A 1 87 ? -1.449 -13.904 -23.023 1.00 58.16 87 ALA A C 1
ATOM 621 O O . ALA A 1 87 ? -1.465 -12.898 -23.735 1.00 58.16 87 ALA A O 1
ATOM 622 N N . ASP A 1 88 ? -2.421 -14.817 -23.041 1.00 61.50 88 ASP A N 1
ATOM 623 C CA . ASP A 1 88 ? -3.521 -14.814 -24.008 1.00 61.50 88 ASP A CA 1
ATOM 624 C C . ASP A 1 88 ? -4.684 -13.896 -23.597 1.00 61.50 88 ASP A C 1
ATOM 626 O O . ASP A 1 88 ? -5.398 -13.367 -24.450 1.00 61.50 88 ASP A O 1
ATOM 630 N N . HIS A 1 89 ? -4.879 -13.657 -22.295 1.00 67.81 89 HIS A N 1
ATOM 631 C CA . HIS A 1 89 ? -6.007 -12.865 -21.788 1.00 67.81 89 HIS A CA 1
ATOM 632 C C . HIS A 1 89 ? -5.708 -11.366 -21.635 1.00 67.81 89 HIS A C 1
ATOM 634 O O . HIS A 1 89 ? -6.630 -10.553 -21.714 1.00 67.81 89 HIS A O 1
ATOM 640 N N . VAL A 1 90 ? -4.448 -10.971 -21.412 1.00 74.44 90 VAL A N 1
ATOM 641 C CA . VAL A 1 90 ? -4.069 -9.560 -21.186 1.00 74.44 90 VAL A CA 1
ATOM 642 C C . VAL A 1 90 ? -2.702 -9.211 -21.811 1.00 74.44 90 VAL A C 1
ATOM 644 O O . VAL A 1 90 ? -1.798 -8.721 -21.130 1.00 74.44 90 VAL A O 1
ATOM 647 N N . PRO A 1 91 ? -2.532 -9.366 -23.140 1.00 78.38 91 PRO A N 1
ATOM 648 C CA . PRO A 1 91 ? -1.234 -9.209 -23.811 1.00 78.38 91 PRO A CA 1
ATOM 649 C C . PRO A 1 91 ? -0.632 -7.801 -23.677 1.00 78.38 91 PRO A C 1
ATOM 651 O O . PRO A 1 91 ? 0.584 -7.624 -23.698 1.00 78.38 91 PRO A O 1
ATOM 654 N N . ALA A 1 92 ? -1.469 -6.770 -23.520 1.00 79.81 92 ALA A N 1
ATOM 655 C CA . ALA A 1 92 ? -1.002 -5.399 -23.314 1.00 79.81 92 ALA A CA 1
ATOM 656 C C . ALA A 1 92 ? -0.319 -5.197 -21.950 1.00 79.81 92 ALA A C 1
ATOM 658 O O . ALA A 1 92 ? 0.639 -4.432 -21.867 1.00 79.81 92 ALA A O 1
ATOM 659 N N . LEU A 1 93 ? -0.792 -5.886 -20.905 1.00 79.19 93 LEU A N 1
ATOM 660 C CA . LEU A 1 93 ? -0.211 -5.817 -19.565 1.00 79.19 93 LEU A CA 1
ATOM 661 C C . LEU A 1 93 ? 1.136 -6.544 -19.520 1.00 79.19 93 LEU A C 1
ATOM 663 O O . LEU A 1 93 ? 2.084 -6.021 -18.945 1.00 79.19 93 LEU A O 1
ATOM 667 N N . VAL A 1 94 ? 1.226 -7.706 -20.175 1.00 79.94 94 VAL A N 1
ATOM 668 C CA . VAL A 1 94 ? 2.466 -8.493 -20.266 1.00 79.94 94 VAL A CA 1
ATOM 669 C C . VAL A 1 94 ? 3.576 -7.690 -20.938 1.00 79.94 94 VAL A C 1
ATOM 671 O O . VAL A 1 94 ? 4.643 -7.531 -20.356 1.00 79.94 94 VAL A O 1
ATOM 674 N N . ARG A 1 95 ? 3.298 -7.072 -22.095 1.00 81.94 95 ARG A N 1
ATOM 675 C CA . ARG A 1 95 ? 4.286 -6.223 -22.785 1.00 81.94 95 ARG A CA 1
ATOM 676 C C . ARG A 1 95 ? 4.752 -5.038 -21.943 1.00 81.94 95 ARG A C 1
ATOM 678 O O . ARG A 1 95 ? 5.905 -4.631 -22.034 1.00 81.94 95 ARG A O 1
ATOM 685 N N . TRP A 1 96 ? 3.859 -4.453 -21.145 1.00 84.88 96 TRP A N 1
ATOM 686 C CA . TRP A 1 96 ? 4.234 -3.363 -20.247 1.00 84.88 96 TRP A CA 1
ATOM 687 C C . TRP A 1 96 ? 5.097 -3.840 -19.079 1.00 84.88 96 TRP A C 1
ATOM 689 O O . TRP A 1 96 ? 6.056 -3.159 -18.730 1.00 84.88 96 TRP A O 1
ATOM 699 N N . LEU A 1 97 ? 4.801 -5.012 -18.509 1.00 82.38 97 LEU A N 1
ATOM 700 C CA . LEU A 1 97 ? 5.633 -5.644 -17.481 1.00 82.38 97 LEU A CA 1
ATOM 701 C C . LEU A 1 97 ? 7.040 -5.953 -18.003 1.00 82.38 97 LEU A C 1
ATOM 703 O O . LEU A 1 97 ? 8.015 -5.604 -17.343 1.00 82.38 97 LEU A O 1
ATOM 707 N N . GLU A 1 98 ? 7.148 -6.529 -19.203 1.00 84.38 98 GLU A N 1
ATOM 708 C CA . GLU A 1 98 ? 8.430 -6.771 -19.877 1.00 84.38 98 GLU A CA 1
ATOM 709 C C . GLU A 1 98 ? 9.194 -5.464 -20.109 1.00 84.38 98 GLU A C 1
ATOM 711 O O . GLU A 1 98 ? 10.361 -5.356 -19.736 1.00 84.38 98 GLU A O 1
ATOM 716 N N . HIS A 1 99 ? 8.519 -4.440 -20.644 1.00 86.62 99 HIS A N 1
ATOM 717 C CA . HIS A 1 99 ? 9.121 -3.124 -20.853 1.00 86.62 99 HIS A CA 1
ATOM 718 C C . HIS A 1 99 ? 9.622 -2.503 -19.542 1.00 86.62 99 HIS A C 1
ATOM 720 O O . HIS A 1 99 ? 10.729 -1.972 -19.499 1.00 86.62 99 HIS A O 1
ATOM 726 N N . ALA A 1 100 ? 8.834 -2.586 -18.466 1.00 85.50 100 ALA A N 1
ATOM 727 C CA . ALA A 1 100 ? 9.217 -2.079 -17.154 1.00 85.50 100 ALA A CA 1
ATOM 728 C C . ALA A 1 100 ? 10.415 -2.845 -16.573 1.00 85.50 100 ALA A C 1
ATOM 730 O O . ALA A 1 100 ? 11.350 -2.214 -16.084 1.00 85.50 100 ALA A O 1
ATOM 731 N N . ARG A 1 101 ? 10.425 -4.182 -16.666 1.00 84.81 101 ARG A N 1
ATOM 732 C CA . ARG A 1 101 ? 11.550 -5.031 -16.242 1.00 84.81 101 ARG A CA 1
ATOM 733 C C . ARG A 1 101 ? 12.833 -4.639 -16.969 1.00 84.81 101 ARG A C 1
ATOM 735 O O . ARG A 1 101 ? 13.854 -4.410 -16.322 1.00 84.81 101 ARG A O 1
ATOM 742 N N . ASP A 1 102 ? 12.775 -4.548 -18.295 1.00 85.94 102 ASP A N 1
ATOM 743 C CA . ASP A 1 102 ? 13.943 -4.247 -19.122 1.00 85.94 102 ASP A CA 1
ATOM 744 C C . ASP A 1 102 ? 14.443 -2.818 -18.856 1.00 85.94 102 ASP A C 1
ATOM 746 O O . ASP A 1 102 ? 15.643 -2.605 -18.691 1.00 85.94 102 ASP A O 1
ATOM 750 N N . ALA A 1 103 ? 13.532 -1.849 -18.704 1.00 86.69 103 ALA A N 1
ATOM 751 C CA . ALA A 1 103 ? 13.876 -0.475 -18.348 1.00 86.69 103 ALA A CA 1
ATOM 752 C C . ALA A 1 103 ? 14.538 -0.366 -16.963 1.00 86.69 103 ALA A C 1
ATOM 754 O O . ALA A 1 103 ? 15.495 0.396 -16.805 1.00 86.69 103 ALA A O 1
ATOM 755 N N . ILE A 1 104 ? 14.060 -1.119 -15.964 1.00 84.50 104 ILE A N 1
ATOM 756 C CA . ILE A 1 104 ? 14.646 -1.149 -14.614 1.00 84.50 104 ILE A CA 1
ATOM 757 C C . ILE A 1 104 ? 16.038 -1.780 -14.652 1.00 84.50 104 ILE A C 1
ATOM 759 O O . ILE A 1 104 ? 16.978 -1.184 -14.131 1.00 84.50 104 ILE A O 1
ATOM 763 N N . ALA A 1 105 ? 16.191 -2.939 -15.297 1.00 86.62 105 ALA A N 1
ATOM 764 C CA . ALA A 1 105 ? 17.474 -3.633 -15.391 1.00 86.62 105 ALA A CA 1
ATOM 765 C C . ALA A 1 105 ? 18.532 -2.779 -16.111 1.00 86.62 105 ALA A C 1
ATOM 767 O O . ALA A 1 105 ? 19.663 -2.647 -15.645 1.00 86.62 105 ALA A O 1
ATOM 768 N N . ASP A 1 106 ? 18.152 -2.139 -17.216 1.00 90.12 106 ASP A N 1
ATOM 769 C CA . ASP A 1 106 ? 19.046 -1.288 -17.998 1.00 90.12 106 ASP A CA 1
ATOM 770 C C . ASP A 1 106 ? 19.398 0.016 -17.254 1.00 90.12 106 ASP A C 1
ATOM 772 O O . ASP A 1 106 ? 20.551 0.457 -17.244 1.00 90.12 106 ASP A O 1
ATOM 776 N N . THR A 1 107 ? 18.436 0.605 -16.534 1.00 87.56 107 THR A N 1
ATOM 777 C CA . THR A 1 107 ? 18.695 1.764 -15.665 1.00 87.56 107 THR A CA 1
ATOM 778 C C . THR A 1 107 ? 19.605 1.400 -14.498 1.00 87.56 107 THR A C 1
ATOM 780 O O . THR A 1 107 ? 20.523 2.159 -14.209 1.00 87.56 107 THR A O 1
ATOM 783 N N . ASN A 1 108 ? 19.412 0.251 -13.850 1.00 85.69 108 ASN A N 1
ATOM 784 C CA . ASN A 1 108 ? 20.275 -0.191 -12.753 1.00 85.69 108 ASN A CA 1
ATOM 785 C C . ASN A 1 108 ? 21.694 -0.510 -13.234 1.00 85.69 108 ASN A C 1
ATOM 787 O O . ASN A 1 108 ? 22.657 -0.188 -12.539 1.00 85.69 108 ASN A O 1
ATOM 791 N N . ALA A 1 109 ? 21.841 -1.074 -14.436 1.00 88.19 109 ALA A N 1
ATOM 792 C CA . ALA A 1 109 ? 23.146 -1.331 -15.038 1.00 88.19 109 ALA A CA 1
ATOM 793 C C . ALA A 1 109 ? 23.904 -0.033 -15.368 1.00 88.19 109 ALA A C 1
ATOM 795 O O . ALA A 1 109 ? 25.119 0.040 -15.180 1.00 88.19 109 ALA A O 1
ATOM 796 N N . ARG A 1 110 ? 23.200 0.999 -15.856 1.00 91.25 110 ARG A N 1
ATOM 797 C CA . ARG A 1 110 ? 23.813 2.260 -16.314 1.00 91.25 110 ARG A CA 1
ATOM 798 C C . ARG A 1 110 ? 23.895 3.345 -15.236 1.00 91.25 110 ARG A C 1
ATOM 800 O O . ARG A 1 110 ? 24.831 4.141 -15.239 1.00 91.25 110 ARG A O 1
ATOM 807 N N . TYR A 1 111 ? 22.937 3.384 -14.317 1.00 88.88 111 TYR A N 1
ATOM 808 C CA . TYR A 1 111 ? 22.742 4.430 -13.308 1.00 88.88 111 TYR A CA 1
ATOM 809 C C . TYR A 1 111 ? 22.264 3.844 -11.961 1.00 88.88 111 TYR A C 1
ATOM 811 O O . TYR A 1 111 ? 21.185 4.197 -11.476 1.00 88.88 111 TYR A O 1
ATOM 819 N N . PRO A 1 112 ? 23.070 2.991 -11.300 1.00 85.00 112 PRO A N 1
ATOM 820 C CA . PRO A 1 112 ? 22.661 2.273 -10.086 1.00 85.00 112 PRO A CA 1
ATOM 821 C C . PRO A 1 112 ? 22.290 3.192 -8.913 1.00 85.00 112 PRO A C 1
ATOM 823 O O . PRO A 1 112 ? 21.487 2.824 -8.063 1.00 85.00 112 PRO A O 1
ATOM 826 N N . PHE A 1 113 ? 22.822 4.419 -8.868 1.00 84.56 113 PHE A N 1
ATOM 827 C CA . PHE A 1 113 ? 22.496 5.383 -7.812 1.00 84.56 113 PHE A CA 1
ATOM 828 C C . PHE A 1 113 ? 21.014 5.801 -7.801 1.00 84.56 113 PHE A C 1
ATOM 830 O O . PHE A 1 113 ? 20.531 6.280 -6.777 1.00 84.56 113 PHE A O 1
ATOM 837 N N . LEU A 1 114 ? 20.276 5.628 -8.907 1.00 85.25 114 LEU A N 1
ATOM 838 C CA . LEU A 1 114 ? 18.844 5.940 -8.963 1.00 85.25 114 LEU A CA 1
ATOM 839 C C . LEU A 1 114 ? 17.998 4.984 -8.111 1.00 85.25 114 LEU A C 1
ATOM 841 O O . LEU A 1 114 ? 16.957 5.407 -7.604 1.00 85.25 114 LEU A O 1
ATOM 845 N N . ALA A 1 115 ? 18.470 3.754 -7.873 1.00 83.62 115 ALA A N 1
ATOM 846 C CA . ALA A 1 115 ? 17.831 2.804 -6.958 1.00 83.62 115 ALA A CA 1
ATOM 847 C C . ALA A 1 115 ? 17.785 3.330 -5.509 1.00 83.62 115 ALA A C 1
ATOM 849 O O . ALA A 1 115 ? 16.885 2.996 -4.744 1.00 83.62 115 ALA A O 1
ATOM 850 N N . TYR A 1 116 ? 18.657 4.275 -5.143 1.00 82.81 116 TYR A N 1
ATOM 851 C CA . TYR A 1 116 ? 18.569 4.920 -3.833 1.00 82.81 116 TYR A CA 1
ATOM 852 C C . TYR A 1 116 ? 17.239 5.671 -3.635 1.00 82.81 116 TYR A C 1
ATOM 854 O O . TYR A 1 116 ? 16.726 5.771 -2.522 1.00 82.81 116 TYR A O 1
ATOM 862 N N . GLY A 1 117 ? 16.625 6.173 -4.714 1.00 86.00 117 GLY A N 1
ATOM 863 C CA . GLY A 1 117 ? 15.297 6.784 -4.652 1.00 86.00 117 GLY A CA 1
ATOM 864 C C . GLY A 1 117 ? 14.197 5.791 -4.257 1.00 86.00 117 GLY A C 1
ATOM 865 O O . GLY A 1 117 ? 13.283 6.158 -3.515 1.00 86.00 117 GLY A O 1
ATOM 866 N N . THR A 1 118 ? 14.289 4.535 -4.708 1.00 83.94 118 THR A N 1
ATOM 867 C CA . THR A 1 118 ? 13.351 3.474 -4.313 1.00 83.94 118 THR A CA 1
ATOM 868 C C . THR A 1 118 ? 13.593 3.014 -2.877 1.00 83.94 118 THR A C 1
ATOM 870 O O . THR A 1 118 ? 12.623 2.764 -2.162 1.00 83.94 118 THR A O 1
ATOM 873 N N . ASP A 1 119 ? 14.839 3.047 -2.399 1.00 86.12 119 ASP A N 1
ATOM 874 C CA . ASP A 1 119 ? 15.166 2.768 -0.993 1.00 86.12 119 ASP A CA 1
ATOM 875 C C . ASP A 1 119 ? 14.529 3.792 -0.039 1.00 86.12 119 ASP A C 1
ATOM 877 O O . ASP A 1 119 ? 13.968 3.429 0.997 1.00 86.12 119 ASP A O 1
ATOM 881 N N . TRP A 1 120 ? 14.539 5.081 -0.399 1.00 88.56 120 TRP A N 1
ATOM 882 C CA . TRP A 1 120 ? 13.847 6.118 0.378 1.00 88.56 120 TRP A CA 1
ATOM 883 C C . TRP A 1 120 ? 12.333 5.925 0.404 1.00 88.56 120 TRP A C 1
ATOM 885 O O . TRP A 1 120 ? 11.695 6.163 1.435 1.00 88.56 120 TRP A O 1
ATOM 895 N N . LEU A 1 121 ? 11.749 5.487 -0.713 1.00 86.75 121 LEU A N 1
ATOM 896 C CA . LEU A 1 121 ? 10.329 5.161 -0.780 1.00 86.75 121 LEU A CA 1
ATOM 897 C C . LEU A 1 121 ? 10.005 3.988 0.157 1.00 86.75 121 LEU A C 1
ATOM 899 O O . LEU A 1 121 ? 9.045 4.070 0.928 1.00 86.75 121 LEU A O 1
ATOM 903 N N . ALA A 1 122 ? 10.824 2.933 0.140 1.00 87.44 122 ALA A N 1
ATOM 904 C CA . ALA A 1 122 ? 10.700 1.791 1.042 1.00 87.44 122 ALA A CA 1
ATOM 905 C C . ALA A 1 122 ? 10.800 2.233 2.510 1.00 87.44 122 ALA A C 1
ATOM 907 O O . ALA A 1 122 ? 9.948 1.898 3.338 1.00 87.44 122 ALA A O 1
ATOM 908 N N . PHE A 1 123 ? 11.791 3.070 2.824 1.00 88.94 123 PHE A N 1
ATOM 909 C CA . PHE A 1 123 ? 11.984 3.621 4.159 1.00 88.94 123 PHE A CA 1
ATOM 910 C C . PHE A 1 123 ? 10.769 4.424 4.641 1.00 88.94 123 PHE A C 1
ATOM 912 O O . PHE A 1 123 ? 10.328 4.239 5.777 1.00 88.94 123 PHE A O 1
ATOM 919 N N . ALA A 1 124 ? 10.165 5.254 3.786 1.00 91.06 124 ALA A N 1
ATOM 920 C CA . ALA A 1 124 ? 8.961 6.006 4.137 1.00 91.06 124 ALA A CA 1
ATOM 921 C C . ALA A 1 124 ? 7.804 5.084 4.569 1.00 91.06 124 ALA A C 1
ATOM 923 O O . ALA A 1 124 ? 7.136 5.366 5.566 1.00 91.06 124 ALA A O 1
ATOM 924 N N . HIS A 1 125 ? 7.604 3.951 3.888 1.00 89.25 125 HIS A N 1
ATOM 925 C CA . HIS A 1 125 ? 6.582 2.967 4.264 1.00 89.25 125 HIS A CA 1
ATOM 926 C C . HIS A 1 125 ? 6.859 2.349 5.637 1.00 89.25 125 HIS A C 1
ATOM 928 O O . HIS A 1 125 ? 5.941 2.230 6.451 1.00 89.25 125 HIS A O 1
ATOM 934 N N . LEU A 1 126 ? 8.120 2.019 5.934 1.00 88.12 126 LEU A N 1
ATOM 935 C CA . LEU A 1 126 ? 8.523 1.491 7.241 1.00 88.12 126 LEU A CA 1
ATOM 936 C C . LEU A 1 126 ? 8.329 2.519 8.363 1.00 88.12 126 LEU A C 1
ATOM 938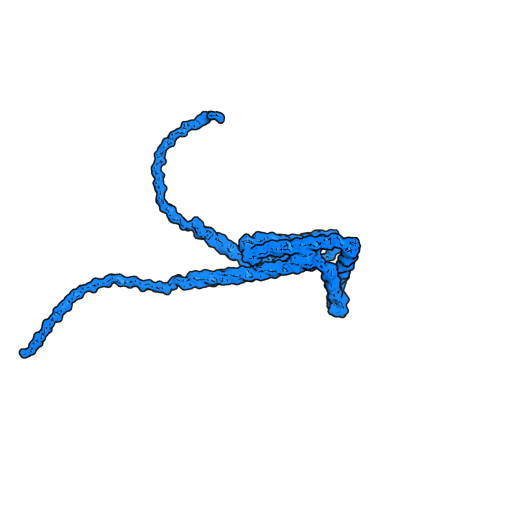 O O . LEU A 1 126 ? 7.837 2.171 9.438 1.00 88.12 126 LEU A O 1
ATOM 942 N N . VAL A 1 127 ? 8.653 3.791 8.116 1.00 91.25 127 VAL A N 1
ATOM 943 C CA . VAL A 1 127 ? 8.436 4.882 9.080 1.00 91.25 127 VAL A CA 1
ATOM 944 C C . VAL A 1 127 ? 6.946 5.086 9.350 1.00 91.25 127 VAL A C 1
ATOM 946 O O . VAL A 1 127 ? 6.539 5.197 10.510 1.00 91.25 127 VAL A O 1
ATOM 949 N N . ILE A 1 128 ? 6.109 5.081 8.307 1.00 89.62 128 ILE A N 1
ATOM 950 C CA . ILE A 1 128 ? 4.653 5.179 8.469 1.00 89.62 128 ILE A CA 1
ATOM 951 C C . ILE A 1 128 ? 4.135 3.956 9.240 1.00 89.62 128 ILE A C 1
ATOM 953 O O . ILE A 1 128 ? 3.395 4.119 10.208 1.00 89.62 128 ILE A O 1
ATOM 957 N N . ALA A 1 129 ? 4.567 2.741 8.896 1.00 88.19 129 ALA A N 1
ATOM 958 C CA . ALA A 1 129 ? 4.206 1.523 9.621 1.00 88.19 129 ALA A CA 1
ATOM 959 C C . ALA A 1 129 ? 4.588 1.594 11.111 1.00 88.19 129 ALA A C 1
ATOM 961 O O . ALA A 1 129 ? 3.785 1.242 11.979 1.00 88.19 129 ALA A O 1
ATOM 962 N N . ALA A 1 130 ? 5.772 2.122 11.432 1.00 87.94 130 ALA A N 1
ATOM 963 C CA . ALA A 1 130 ? 6.207 2.335 12.809 1.00 87.94 130 ALA A CA 1
ATOM 964 C C . ALA A 1 130 ? 5.314 3.347 13.552 1.00 87.94 130 ALA A C 1
ATOM 966 O O . ALA A 1 130 ? 4.974 3.134 14.721 1.00 87.94 130 ALA A O 1
ATOM 967 N N . ALA A 1 131 ? 4.855 4.410 12.882 1.00 87.44 131 ALA A N 1
ATOM 968 C CA . ALA A 1 131 ? 3.924 5.380 13.464 1.00 87.44 131 ALA A CA 1
ATOM 969 C C . ALA A 1 131 ? 2.573 4.743 13.855 1.00 87.44 131 ALA A C 1
ATOM 971 O O . ALA A 1 131 ? 1.942 5.162 14.831 1.00 87.44 131 ALA A O 1
ATOM 972 N N . PHE A 1 132 ? 2.159 3.678 13.161 1.00 85.69 132 PHE A N 1
ATOM 973 C CA . PHE A 1 132 ? 0.939 2.925 13.462 1.00 85.69 132 PHE A CA 1
ATOM 974 C C . PHE A 1 132 ? 1.021 2.028 14.703 1.00 85.69 132 PHE A C 1
ATOM 976 O O . PHE A 1 132 ? -0.019 1.596 15.211 1.00 85.69 132 PHE A O 1
ATOM 983 N N . TRP A 1 133 ? 2.209 1.814 15.276 1.00 84.75 133 TRP A N 1
ATOM 984 C CA . TRP A 1 133 ? 2.371 1.034 16.507 1.00 84.75 133 TRP A CA 1
ATOM 985 C C . TRP A 1 133 ? 1.541 1.588 17.677 1.00 84.75 133 TRP A C 1
ATOM 987 O O . TRP A 1 133 ? 0.962 0.832 18.464 1.00 84.75 133 TRP A O 1
ATOM 997 N N . ARG A 1 134 ? 1.434 2.921 17.782 1.00 81.50 134 ARG A N 1
ATOM 998 C CA . ARG A 1 134 ? 0.633 3.592 18.821 1.00 81.50 134 ARG A CA 1
ATOM 999 C C . ARG A 1 134 ? -0.882 3.399 18.607 1.00 81.50 134 ARG A C 1
ATOM 1001 O O . ARG A 1 134 ? -1.526 2.930 19.547 1.00 81.50 134 ARG A O 1
ATOM 1008 N N . PRO A 1 135 ? -1.456 3.657 17.413 1.00 81.38 135 PRO A N 1
ATOM 1009 C CA . PRO A 1 135 ? -2.845 3.316 17.087 1.00 81.38 135 PRO A CA 1
ATOM 1010 C C . PRO A 1 135 ? -3.218 1.844 17.292 1.00 81.38 135 PRO A C 1
ATOM 1012 O O . PRO A 1 135 ? -4.333 1.551 17.715 1.00 81.38 135 PRO A O 1
ATOM 1015 N N . VAL A 1 136 ? -2.302 0.908 17.028 1.00 79.69 136 VAL A N 1
ATOM 1016 C CA . VAL A 1 136 ? -2.545 -0.526 17.262 1.00 79.69 136 VAL A CA 1
ATOM 1017 C C . VAL A 1 136 ? -2.713 -0.827 18.756 1.00 79.69 136 VAL A C 1
ATOM 1019 O O . VAL A 1 136 ? -3.553 -1.645 19.135 1.00 79.69 136 VAL A O 1
ATOM 1022 N N . LYS A 1 137 ? -1.960 -0.160 19.638 1.00 79.88 137 LYS A N 1
ATOM 1023 C CA . LYS A 1 137 ? -2.107 -0.338 21.091 1.00 79.88 137 LYS A CA 1
ATOM 1024 C C . LYS A 1 137 ? -3.350 0.368 21.631 1.00 79.88 137 LYS A C 1
ATOM 1026 O O . LYS A 1 137 ? -4.152 -0.270 22.317 1.00 79.88 137 LYS A O 1
ATOM 1031 N N . ASP A 1 138 ? -3.541 1.637 21.289 1.00 78.62 138 ASP A N 1
ATOM 1032 C CA . ASP A 1 138 ? -4.690 2.434 21.729 1.00 78.62 138 ASP A CA 1
ATOM 1033 C C . ASP A 1 138 ? -5.280 3.247 20.559 1.00 78.62 138 ASP A C 1
ATOM 1035 O O . ASP A 1 138 ? -4.831 4.367 20.282 1.00 78.62 138 ASP A O 1
ATOM 1039 N N . PRO A 1 139 ? -6.281 2.696 19.848 1.00 78.50 139 PRO A N 1
ATOM 1040 C CA . PRO A 1 139 ? -6.856 3.347 18.675 1.00 78.50 139 PRO A CA 1
ATOM 1041 C C . PRO A 1 139 ? -7.745 4.547 19.024 1.00 78.50 139 PRO A C 1
ATOM 1043 O O . PRO A 1 139 ? -7.909 5.433 18.188 1.00 78.50 139 PRO A O 1
ATOM 1046 N N . LEU A 1 140 ? -8.306 4.606 20.240 1.00 74.94 140 LEU A N 1
ATOM 1047 C CA . LEU A 1 140 ? -9.209 5.689 20.646 1.00 74.94 140 LEU A CA 1
ATOM 1048 C C . LEU A 1 140 ? -8.435 6.974 20.934 1.00 74.94 140 LEU A C 1
ATOM 1050 O O . LEU A 1 140 ? -8.813 8.039 20.452 1.00 74.94 140 LEU A O 1
ATOM 1054 N N . ARG A 1 141 ? -7.306 6.875 21.643 1.00 79.06 141 ARG A N 1
ATOM 1055 C CA . ARG A 1 141 ? -6.453 8.045 21.913 1.00 79.06 141 ARG A CA 1
ATOM 1056 C C . ARG A 1 141 ? -5.745 8.584 20.670 1.00 79.06 141 ARG A C 1
ATOM 1058 O O . ARG A 1 141 ? -5.349 9.743 20.659 1.00 79.06 141 ARG A O 1
ATOM 1065 N N . ASN A 1 142 ? -5.585 7.763 19.629 1.00 83.81 142 ASN A N 1
ATOM 1066 C CA . ASN A 1 142 ? -4.792 8.089 18.439 1.00 83.81 142 ASN A CA 1
ATOM 1067 C C . ASN A 1 142 ? -5.625 8.114 17.143 1.00 83.81 142 ASN A C 1
ATOM 1069 O O . ASN A 1 142 ? -5.083 7.912 16.055 1.00 83.81 142 ASN A O 1
ATOM 1073 N N . ILE A 1 143 ? -6.935 8.386 17.228 1.00 81.25 143 ILE A N 1
ATOM 1074 C CA . ILE A 1 143 ? -7.841 8.401 16.063 1.00 81.25 143 ILE A CA 1
ATOM 1075 C C . ILE A 1 143 ? -7.400 9.382 14.966 1.00 81.25 143 ILE A C 1
ATOM 1077 O O . ILE A 1 143 ? -7.665 9.160 13.784 1.00 81.25 143 ILE A O 1
ATOM 1081 N N . TRP A 1 144 ? -6.685 10.448 15.337 1.00 84.75 144 TRP A N 1
ATOM 1082 C CA . TRP A 1 144 ? -6.146 11.421 14.389 1.00 84.75 144 TRP A CA 1
ATOM 1083 C C . TRP A 1 144 ? -5.171 10.785 13.387 1.00 84.75 144 TRP A C 1
ATOM 1085 O O . TRP A 1 144 ? -5.264 11.072 12.198 1.00 84.75 144 TRP A O 1
ATOM 1095 N N . VAL A 1 145 ? -4.322 9.848 13.826 1.00 86.81 145 VAL A N 1
ATOM 1096 C CA . VAL A 1 145 ? -3.381 9.129 12.943 1.00 86.81 145 VAL A CA 1
ATOM 1097 C C . VAL A 1 145 ? -4.138 8.299 11.904 1.00 86.81 145 VAL A C 1
ATOM 1099 O O . VAL A 1 145 ? -3.770 8.268 10.734 1.00 86.81 145 VAL A O 1
ATOM 1102 N N . ILE A 1 146 ? -5.250 7.681 12.310 1.00 84.88 146 ILE A N 1
ATOM 1103 C CA . ILE A 1 146 ? -6.113 6.894 11.420 1.00 84.88 146 ILE A CA 1
ATOM 1104 C C . ILE A 1 146 ? -6.775 7.807 10.376 1.00 84.88 146 ILE A C 1
ATOM 1106 O O . ILE A 1 146 ? -6.821 7.460 9.198 1.00 84.88 146 ILE A O 1
ATOM 1110 N N . ARG A 1 147 ? -7.250 8.997 10.776 1.00 86.06 147 ARG A N 1
ATOM 11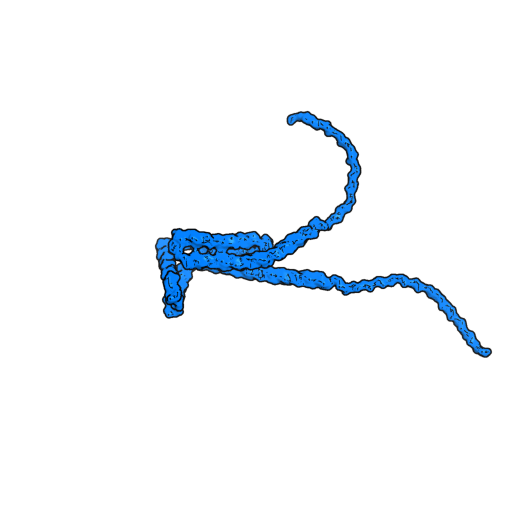11 C CA . ARG A 1 147 ? -7.812 9.996 9.845 1.00 86.06 147 ARG A CA 1
ATOM 1112 C C . ARG A 1 147 ? -6.759 10.522 8.868 1.00 86.06 147 ARG A C 1
ATOM 1114 O O . ARG A 1 147 ? -7.043 10.622 7.678 1.00 86.06 147 ARG A O 1
ATOM 1121 N N . TRP A 1 148 ? -5.552 10.814 9.352 1.00 91.19 148 TRP A N 1
ATOM 1122 C CA . TRP A 1 148 ? -4.431 11.225 8.506 1.00 91.19 148 TRP A CA 1
ATOM 1123 C C . TRP A 1 148 ? -4.086 10.146 7.476 1.00 91.19 148 TRP A C 1
ATOM 1125 O O . TRP A 1 148 ? -3.911 10.448 6.301 1.00 91.19 148 TRP A O 1
ATOM 1135 N N . ALA A 1 149 ? -4.087 8.876 7.875 1.00 87.44 149 ALA A N 1
ATOM 1136 C CA . ALA A 1 149 ? -3.821 7.783 6.952 1.00 87.44 149 ALA A CA 1
ATOM 1137 C C . ALA A 1 149 ? -4.917 7.586 5.899 1.00 87.44 149 ALA A C 1
ATOM 1139 O O . ALA A 1 149 ? -4.603 7.272 4.755 1.00 87.44 149 ALA A O 1
ATOM 1140 N N . VAL A 1 150 ? -6.190 7.813 6.245 1.00 87.56 150 VAL A N 1
ATOM 1141 C CA . VAL A 1 150 ? -7.279 7.855 5.253 1.00 87.56 150 VAL A CA 1
ATOM 1142 C C . VAL A 1 150 ? -7.020 8.951 4.221 1.00 87.56 150 VAL A C 1
ATOM 1144 O O . VAL A 1 150 ? -7.176 8.702 3.028 1.00 87.56 150 VAL A O 1
ATOM 1147 N N . LEU A 1 151 ? -6.589 10.137 4.662 1.00 88.50 151 LEU A N 1
ATOM 1148 C CA . LEU A 1 151 ? -6.236 11.232 3.759 1.00 88.50 151 LEU A CA 1
ATOM 1149 C C . LEU A 1 151 ? -5.034 10.870 2.875 1.00 88.50 151 LEU A C 1
ATOM 1151 O O . LEU A 1 151 ? -5.078 11.112 1.672 1.00 88.50 151 LEU A O 1
ATOM 1155 N N . ALA A 1 152 ? -4.001 10.244 3.443 1.00 88.75 152 ALA A N 1
ATOM 1156 C CA . ALA A 1 152 ? -2.845 9.767 2.689 1.00 88.75 152 ALA A CA 1
ATOM 1157 C C . ALA A 1 152 ? -3.250 8.737 1.617 1.00 88.75 152 ALA A C 1
ATOM 1159 O O . ALA A 1 152 ? -2.856 8.873 0.462 1.00 88.75 152 ALA A O 1
ATOM 1160 N N . CYS A 1 153 ? -4.112 7.770 1.960 1.00 87.12 153 CYS A N 1
ATOM 1161 C CA . CYS A 1 153 ? -4.643 6.790 1.006 1.00 87.12 153 CYS A CA 1
ATOM 1162 C C . CYS A 1 153 ? -5.482 7.458 -0.094 1.00 87.12 153 CYS A C 1
ATOM 1164 O O . CYS A 1 153 ? -5.355 7.111 -1.265 1.00 87.12 153 CYS A O 1
ATOM 1166 N N . ALA A 1 154 ? -6.312 8.445 0.258 1.00 86.69 154 ALA A N 1
ATOM 1167 C CA . ALA A 1 154 ? -7.085 9.210 -0.718 1.00 86.69 154 ALA A CA 1
ATOM 1168 C C . ALA A 1 154 ? -6.181 10.027 -1.657 1.00 86.69 154 ALA A C 1
ATOM 1170 O O . ALA A 1 154 ? -6.496 10.151 -2.836 1.00 86.69 154 ALA A O 1
ATOM 1171 N N . GLY A 1 155 ? -5.046 10.530 -1.157 1.00 87.00 155 GLY A N 1
ATOM 1172 C CA . GLY A 1 155 ? -4.036 11.260 -1.928 1.00 87.00 155 GLY A CA 1
ATOM 1173 C C . GLY A 1 155 ? -3.315 10.426 -2.994 1.00 87.00 155 GLY A C 1
ATOM 1174 O O . GLY A 1 155 ? -2.818 10.993 -3.966 1.00 87.00 155 GLY A O 1
ATOM 1175 N N . VAL A 1 156 ? -3.323 9.092 -2.890 1.00 86.75 156 VAL A N 1
ATOM 1176 C CA . VAL A 1 156 ? -2.777 8.197 -3.930 1.00 86.75 156 VAL A CA 1
ATOM 1177 C C . VAL A 1 156 ? -3.541 8.344 -5.250 1.00 86.75 156 VAL A C 1
ATOM 1179 O O . VAL A 1 156 ? -2.939 8.316 -6.320 1.00 86.75 156 VAL A O 1
ATOM 1182 N N . ILE A 1 157 ? -4.858 8.567 -5.194 1.00 86.38 157 ILE A N 1
ATOM 1183 C CA . ILE A 1 157 ? -5.716 8.688 -6.381 1.00 86.38 157 ILE A CA 1
ATOM 1184 C C . ILE A 1 157 ? -5.327 9.893 -7.259 1.00 86.38 157 ILE A C 1
ATOM 1186 O O . ILE A 1 157 ? -5.021 9.686 -8.436 1.00 86.38 157 ILE A O 1
ATOM 1190 N N . PRO A 1 158 ? -5.296 11.144 -6.752 1.00 87.81 158 PRO A N 1
ATOM 1191 C CA . PRO A 1 158 ? -4.872 12.283 -7.556 1.00 87.81 158 PRO A CA 1
ATOM 1192 C C . PRO A 1 158 ? -3.409 12.162 -7.991 1.00 87.81 158 PRO A C 1
ATOM 1194 O O . PRO A 1 158 ? -3.092 12.538 -9.117 1.00 87.81 158 PRO A O 1
ATOM 1197 N N . LEU A 1 159 ? -2.531 11.584 -7.161 1.00 85.44 159 LEU A N 1
ATOM 1198 C CA . LEU A 1 159 ? -1.135 11.350 -7.534 1.00 85.44 159 LEU A CA 1
ATOM 1199 C C . LEU A 1 159 ? -1.028 10.429 -8.761 1.00 85.44 159 LEU A C 1
ATOM 1201 O O . LEU A 1 159 ? -0.397 10.800 -9.748 1.00 85.44 159 LEU A O 1
ATOM 1205 N N . ALA A 1 160 ? -1.696 9.272 -8.749 1.00 85.62 160 ALA A N 1
ATOM 1206 C CA . ALA A 1 160 ? -1.722 8.343 -9.883 1.00 85.62 160 ALA A CA 1
ATOM 1207 C C . ALA A 1 160 ? -2.396 8.962 -11.121 1.00 85.62 160 ALA A C 1
ATOM 1209 O O . ALA A 1 160 ? -2.025 8.680 -12.268 1.00 85.62 160 ALA A O 1
ATOM 1210 N N . LEU A 1 161 ? -3.378 9.844 -10.913 1.00 85.75 161 LEU A N 1
ATOM 1211 C CA . LEU A 1 161 ? -4.053 10.531 -12.004 1.00 85.75 161 LEU A CA 1
ATOM 1212 C C . LEU A 1 161 ? -3.194 11.617 -12.663 1.00 85.75 161 LEU A C 1
ATOM 1214 O O . LEU A 1 161 ? -3.289 11.760 -13.878 1.00 85.75 161 LEU A O 1
ATOM 1218 N N . VAL A 1 162 ? -2.362 12.338 -11.912 1.00 86.56 162 VAL A N 1
ATOM 1219 C 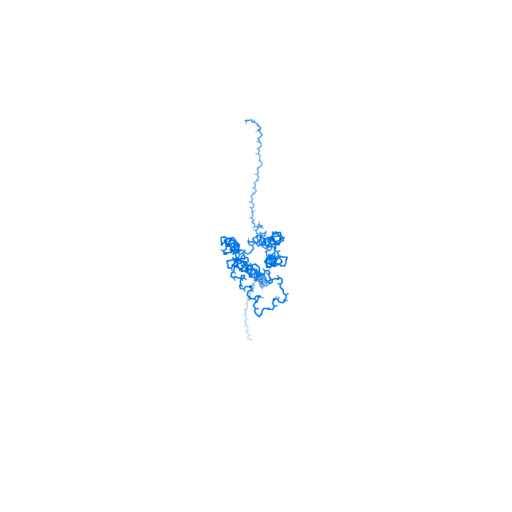CA . VAL A 1 162 ? -1.550 13.455 -12.427 1.00 86.56 162 VAL A CA 1
ATOM 1220 C C . VAL A 1 162 ? -0.145 13.006 -12.824 1.00 86.56 162 VAL A C 1
ATOM 1222 O O . VAL A 1 162 ? 0.306 13.306 -13.926 1.00 86.56 162 VAL A O 1
ATOM 1225 N N . CYS A 1 163 ? 0.549 12.248 -11.974 1.00 84.50 163 CYS A N 1
ATOM 1226 C CA . CYS A 1 163 ? 1.916 11.797 -12.247 1.00 84.50 163 CYS A CA 1
ATOM 1227 C C . CYS A 1 163 ? 1.974 10.650 -13.263 1.00 84.50 163 CYS A C 1
ATOM 1229 O O . CYS A 1 163 ? 2.965 10.537 -13.981 1.00 84.5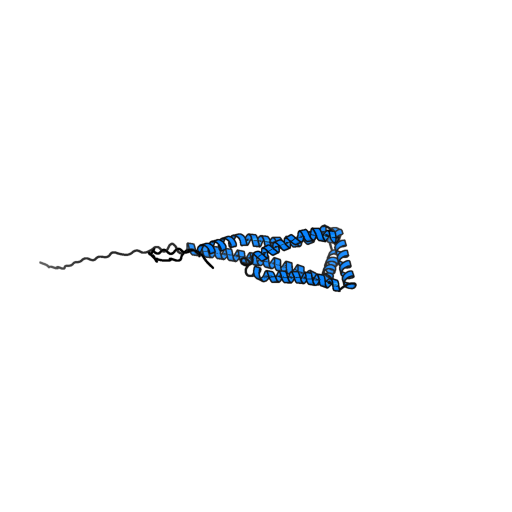0 163 CYS A O 1
ATOM 1231 N N . GLY A 1 164 ? 0.917 9.837 -13.362 1.00 81.81 164 GLY A N 1
ATOM 1232 C CA . GLY A 1 164 ? 0.823 8.751 -14.341 1.00 81.81 164 GLY A CA 1
ATOM 1233 C C . GLY A 1 164 ? 0.972 9.220 -15.798 1.00 81.81 164 GLY A C 1
ATOM 1234 O O . GLY A 1 164 ? 1.913 8.793 -16.464 1.00 81.81 164 GLY A O 1
ATOM 1235 N N . PRO A 1 165 ? 0.112 10.129 -16.306 1.00 83.75 165 PRO A N 1
ATOM 1236 C CA . PRO A 1 165 ? 0.226 10.644 -17.668 1.00 83.75 165 PRO A CA 1
ATOM 1237 C C . PRO A 1 165 ? 1.511 11.444 -17.894 1.00 83.75 165 PRO A C 1
ATOM 1239 O O . PRO A 1 165 ? 2.100 11.333 -18.964 1.00 83.75 165 PRO A O 1
ATOM 1242 N N . LEU A 1 166 ? 1.982 12.197 -16.890 1.00 85.38 166 LEU A N 1
ATOM 1243 C CA . LEU A 1 166 ? 3.237 12.956 -16.990 1.00 85.38 166 LEU A CA 1
ATOM 1244 C C . LEU A 1 166 ? 4.461 12.059 -17.232 1.00 85.38 166 LEU A C 1
ATOM 1246 O O . LEU A 1 166 ? 5.443 12.518 -17.806 1.00 85.38 166 LEU A O 1
ATOM 1250 N N . ARG A 1 167 ? 4.409 10.792 -16.806 1.00 84.81 167 ARG A N 1
ATOM 1251 C CA . ARG A 1 167 ? 5.482 9.802 -16.990 1.00 84.81 167 ARG A CA 1
ATOM 1252 C C . ARG A 1 167 ? 5.172 8.753 -18.063 1.00 84.81 167 ARG A C 1
ATOM 1254 O O . ARG A 1 167 ? 5.896 7.772 -18.169 1.00 84.81 167 ARG A O 1
ATOM 1261 N N . GLY A 1 168 ? 4.101 8.937 -18.841 1.00 84.06 168 GLY A N 1
ATOM 1262 C CA . GLY A 1 168 ? 3.716 8.008 -19.909 1.00 84.06 168 GLY A CA 1
ATOM 1263 C C . GLY A 1 168 ? 3.175 6.656 -19.426 1.00 84.06 168 GLY A C 1
ATOM 1264 O O . GLY A 1 168 ? 3.139 5.707 -20.203 1.00 84.06 168 GLY A O 1
ATOM 1265 N N . ILE A 1 169 ? 2.747 6.547 -18.163 1.00 85.69 169 ILE A N 1
ATOM 1266 C CA . ILE A 1 169 ? 2.227 5.294 -17.599 1.00 85.69 169 ILE A CA 1
ATOM 1267 C C . ILE A 1 169 ? 0.816 5.023 -18.156 1.00 85.69 169 ILE A C 1
ATOM 1269 O O . ILE A 1 169 ? -0.053 5.907 -18.093 1.00 85.69 169 ILE A O 1
ATOM 1273 N N . PRO A 1 170 ? 0.540 3.809 -18.664 1.00 86.75 170 PRO A N 1
ATOM 1274 C CA . PRO A 1 170 ? -0.750 3.468 -19.245 1.00 86.75 170 PRO A CA 1
ATOM 1275 C C . PRO A 1 170 ? -1.893 3.503 -18.219 1.00 86.75 170 PRO A C 1
ATOM 1277 O O . PRO A 1 170 ? -1.714 3.262 -17.025 1.00 86.75 170 PRO A O 1
ATOM 1280 N N . LEU A 1 171 ? -3.111 3.777 -18.700 1.00 84.31 171 LEU A N 1
ATOM 1281 C CA . LEU A 1 171 ? -4.301 3.937 -17.849 1.00 84.31 171 LEU A CA 1
ATOM 1282 C C . LEU A 1 171 ? -4.614 2.703 -16.994 1.00 84.31 171 LEU A C 1
ATOM 1284 O O . LEU A 1 171 ? -4.958 2.856 -15.826 1.00 84.31 171 LEU A O 1
ATOM 1288 N N . TYR A 1 172 ? -4.463 1.493 -17.540 1.00 83.38 172 TYR A N 1
ATOM 1289 C CA . TYR A 1 172 ? -4.716 0.259 -16.788 1.00 83.38 172 TYR A CA 1
ATOM 1290 C C . TYR A 1 172 ? -3.769 0.105 -15.595 1.00 83.38 172 TYR A C 1
ATOM 1292 O O . TYR A 1 172 ? -4.203 -0.305 -14.523 1.00 83.38 172 TYR A O 1
ATOM 1300 N N . TRP A 1 173 ? -2.504 0.502 -15.747 1.00 83.06 173 TRP A N 1
ATOM 1301 C CA . TRP A 1 173 ? -1.524 0.428 -14.669 1.00 83.06 173 TRP A CA 1
ATOM 1302 C C . TRP A 1 173 ? -1.827 1.450 -13.574 1.00 83.06 173 TRP A C 1
ATOM 1304 O O . TRP A 1 173 ? -1.798 1.134 -12.391 1.00 83.06 173 TRP A O 1
ATOM 1314 N N . ARG A 1 174 ? -2.272 2.649 -13.960 1.00 86.50 174 ARG A N 1
ATOM 1315 C CA . ARG A 1 174 ? -2.732 3.668 -13.005 1.00 86.50 174 ARG A CA 1
ATOM 1316 C C . ARG A 1 174 ? -3.921 3.183 -12.167 1.00 86.50 174 ARG A C 1
ATOM 1318 O O . ARG A 1 174 ? -4.019 3.549 -11.000 1.00 86.50 174 ARG A O 1
ATOM 1325 N N . PHE A 1 175 ? -4.817 2.357 -12.717 1.00 85.75 175 PHE A N 1
ATOM 1326 C CA . PHE A 1 175 ? -5.894 1.743 -11.927 1.00 85.75 175 PHE A CA 1
ATOM 1327 C C . PHE A 1 175 ? -5.370 0.725 -10.907 1.00 85.75 175 PHE A C 1
ATOM 1329 O O . PHE A 1 175 ? -5.912 0.656 -9.803 1.00 85.75 175 PHE A O 1
ATOM 1336 N N . ILE A 1 176 ? -4.304 -0.012 -11.239 1.00 83.62 176 ILE A N 1
ATOM 1337 C CA . ILE A 1 176 ? -3.609 -0.882 -10.280 1.00 83.62 176 ILE A CA 1
ATOM 1338 C C . ILE A 1 176 ? -3.040 -0.026 -9.140 1.00 83.62 176 ILE A C 1
ATOM 1340 O O . ILE A 1 176 ? -3.315 -0.319 -7.978 1.00 83.62 176 ILE A O 1
ATOM 1344 N N . ASP A 1 177 ? -2.380 1.093 -9.448 1.00 83.88 177 ASP A N 1
ATOM 1345 C CA . ASP A 1 177 ? -1.838 2.005 -8.430 1.00 83.88 177 ASP A CA 1
ATOM 1346 C C . ASP A 1 177 ? -2.935 2.568 -7.504 1.00 83.88 177 ASP A C 1
ATOM 1348 O O . ASP A 1 177 ? -2.794 2.595 -6.279 1.00 83.88 177 ASP A O 1
ATOM 1352 N N . MET A 1 178 ? -4.082 2.968 -8.065 1.00 84.94 178 MET A N 1
ATOM 1353 C CA . MET A 1 178 ? -5.229 3.448 -7.281 1.00 84.94 178 MET A CA 1
ATOM 1354 C C . MET A 1 178 ? -5.837 2.359 -6.394 1.00 84.94 178 MET A C 1
ATOM 1356 O O . MET A 1 178 ? -6.349 2.665 -5.312 1.00 84.94 178 MET A O 1
ATOM 1360 N N . SER A 1 179 ? -5.779 1.096 -6.825 1.00 86.00 179 SER A N 1
ATOM 1361 C CA . SER A 1 179 ? -6.307 -0.024 -6.048 1.00 86.00 179 SER A CA 1
ATOM 1362 C C . SER A 1 179 ? -5.600 -0.162 -4.699 1.00 86.00 179 SER A C 1
ATOM 1364 O O . SER A 1 179 ? -6.272 -0.441 -3.710 1.00 86.00 179 SER A O 1
ATOM 1366 N N . PHE A 1 180 ? -4.302 0.156 -4.600 1.00 83.44 180 PHE A N 1
ATOM 1367 C CA . PHE A 1 180 ? -3.583 0.160 -3.321 1.00 83.44 180 PHE A CA 1
ATOM 1368 C C . PHE A 1 180 ? -4.142 1.199 -2.345 1.00 83.44 180 PHE A C 1
ATOM 1370 O O . PHE A 1 180 ? -4.357 0.896 -1.170 1.00 83.44 180 PHE A O 1
ATOM 1377 N N . GLY A 1 181 ? -4.463 2.402 -2.833 1.00 83.00 181 GLY A N 1
ATOM 1378 C CA . GLY A 1 181 ? -5.123 3.432 -2.027 1.00 83.00 181 GLY A CA 1
ATOM 1379 C C . GLY A 1 181 ? -6.505 2.986 -1.539 1.00 83.00 181 GLY A C 1
ATOM 1380 O O . GLY A 1 181 ? -6.850 3.180 -0.372 1.00 83.00 181 GLY A O 1
ATOM 1381 N N . ILE A 1 182 ? -7.283 2.323 -2.400 1.00 84.62 182 ILE A N 1
ATOM 1382 C CA . ILE A 1 182 ? -8.620 1.810 -2.059 1.00 84.62 182 ILE A CA 1
ATOM 1383 C C . ILE A 1 182 ? -8.531 0.651 -1.053 1.00 84.62 182 ILE A C 1
ATOM 1385 O O . ILE A 1 182 ? -9.225 0.649 -0.034 1.00 84.62 182 ILE A O 1
ATOM 1389 N N . VAL A 1 183 ? -7.658 -0.324 -1.295 1.00 85.50 183 VAL A N 1
ATOM 1390 C CA . VAL A 1 183 ? -7.443 -1.464 -0.395 1.00 85.50 183 VAL A CA 1
ATOM 1391 C C . VAL A 1 183 ? -6.927 -0.989 0.963 1.00 85.50 183 VAL A C 1
ATOM 1393 O O . VAL A 1 183 ? -7.345 -1.527 1.984 1.00 85.50 183 VAL A O 1
ATOM 1396 N N . GLY A 1 184 ? -6.100 0.061 1.004 1.00 81.00 184 GLY A N 1
ATOM 1397 C CA . GLY A 1 184 ? -5.653 0.689 2.247 1.00 81.00 184 GLY A CA 1
ATOM 1398 C C . GLY A 1 184 ? -6.767 1.435 2.992 1.00 81.00 184 GLY A C 1
ATOM 1399 O O . GLY A 1 184 ? -6.905 1.290 4.210 1.00 81.00 184 GLY A O 1
ATOM 1400 N N . VAL A 1 185 ? -7.604 2.202 2.282 1.00 85.81 185 VAL A N 1
ATOM 1401 C CA . VAL A 1 185 ? -8.641 3.042 2.908 1.00 85.81 185 VAL A CA 1
ATOM 1402 C C . VAL A 1 185 ? -9.793 2.227 3.501 1.00 85.81 185 VAL A C 1
ATOM 1404 O O . VAL A 1 185 ? -10.361 2.616 4.523 1.00 85.81 185 VAL A O 1
ATOM 1407 N N . VAL A 1 186 ? -10.140 1.081 2.908 1.00 84.69 186 VAL A N 1
ATOM 1408 C CA . VAL A 1 186 ? -11.281 0.256 3.343 1.00 84.69 186 VAL A CA 1
ATOM 1409 C C . VAL A 1 186 ? -11.143 -0.225 4.804 1.00 84.69 186 VAL A C 1
ATOM 1411 O O . VAL A 1 186 ? -12.047 0.069 5.597 1.00 84.69 186 VAL A O 1
ATOM 1414 N N . PRO A 1 187 ? -10.037 -0.875 5.230 1.00 79.88 187 PRO A N 1
ATOM 1415 C CA . PRO A 1 187 ? -9.779 -1.215 6.631 1.00 79.88 187 PRO A CA 1
ATOM 1416 C C . PRO A 1 187 ? -9.883 -0.017 7.577 1.00 79.88 187 PRO A C 1
ATOM 1418 O O . PRO A 1 187 ? -10.523 -0.104 8.627 1.00 79.88 187 PRO A O 1
ATOM 1421 N N . LEU A 1 188 ? -9.293 1.121 7.197 1.00 80.06 188 LEU A N 1
ATOM 1422 C CA . LEU A 1 188 ? -9.267 2.335 8.016 1.00 80.06 188 LEU A CA 1
ATOM 1423 C C . LEU A 1 188 ? -10.679 2.903 8.223 1.00 80.06 188 LEU A C 1
ATOM 1425 O O . LEU A 1 188 ? -11.040 3.292 9.335 1.00 80.06 188 LEU A O 1
ATOM 1429 N N . LEU A 1 189 ? -11.516 2.895 7.183 1.00 80.38 189 LEU A N 1
ATOM 1430 C CA . LEU A 1 189 ? -12.909 3.328 7.282 1.00 80.38 189 LEU A CA 1
ATOM 1431 C C . LEU A 1 189 ? -13.737 2.389 8.161 1.00 80.38 189 LEU A C 1
ATOM 1433 O O . LEU A 1 189 ? -14.552 2.874 8.947 1.00 80.38 189 LEU A O 1
ATOM 1437 N N . ILE A 1 190 ? -13.531 1.071 8.070 1.00 81.56 190 ILE A N 1
ATOM 1438 C CA . ILE A 1 190 ? -14.186 0.088 8.951 1.00 81.56 190 ILE A CA 1
ATOM 1439 C C . ILE A 1 190 ? -13.813 0.361 10.413 1.00 81.56 190 ILE A C 1
ATOM 1441 O O . ILE A 1 190 ? -14.691 0.400 11.278 1.00 81.56 190 ILE A O 1
ATOM 1445 N N . VAL A 1 191 ? -12.533 0.627 10.684 1.00 78.25 191 VAL A N 1
ATOM 1446 C CA . VAL A 1 191 ? -12.035 0.983 12.018 1.00 78.25 191 VAL A CA 1
ATOM 1447 C C . VAL A 1 191 ? -12.680 2.273 12.530 1.00 78.25 191 VAL A C 1
ATOM 1449 O O . VAL A 1 191 ? -13.220 2.287 13.635 1.00 78.25 191 VAL A O 1
ATOM 1452 N N . LEU A 1 192 ? -12.710 3.338 11.723 1.00 76.19 192 LEU A N 1
ATOM 1453 C CA . LEU A 1 192 ? -13.358 4.600 12.099 1.00 76.19 192 LEU A CA 1
ATOM 1454 C C . LEU A 1 192 ? -14.860 4.421 12.350 1.00 76.19 192 LEU A C 1
ATOM 1456 O O . LEU A 1 192 ? -15.403 4.992 13.296 1.00 76.19 192 LEU A O 1
ATOM 1460 N N . ARG A 1 193 ? -15.549 3.604 11.540 1.00 79.81 193 ARG A N 1
ATOM 1461 C CA . ARG A 1 193 ? -16.965 3.280 11.767 1.00 79.81 193 ARG A CA 1
ATOM 1462 C C . ARG A 1 193 ? -17.168 2.582 13.114 1.00 79.81 193 ARG A C 1
ATOM 1464 O O . ARG A 1 193 ? -18.100 2.952 13.820 1.00 79.81 193 ARG A O 1
ATOM 1471 N N . ALA A 1 194 ? -16.299 1.635 13.462 1.00 75.19 194 ALA A N 1
ATOM 1472 C CA . ALA A 1 194 ? -16.381 0.858 14.697 1.00 75.19 194 ALA A CA 1
ATOM 1473 C C . ALA A 1 194 ? -16.014 1.660 15.962 1.00 75.19 194 ALA A C 1
ATOM 1475 O O . ALA A 1 194 ? -16.534 1.367 17.034 1.00 75.19 194 ALA A O 1
ATOM 1476 N N . LEU A 1 195 ? -15.152 2.677 15.851 1.00 75.00 195 LEU A N 1
ATOM 1477 C CA . LEU A 1 195 ? -14.729 3.512 16.986 1.00 75.00 195 LEU A CA 1
ATOM 1478 C C . LEU A 1 195 ? -15.721 4.640 17.321 1.00 75.00 195 LEU A C 1
ATOM 1480 O O . LEU A 1 195 ? -15.770 5.076 18.469 1.00 75.00 195 LEU A O 1
ATOM 1484 N N . ARG A 1 196 ? -16.549 5.087 16.363 1.00 76.81 196 ARG A N 1
ATOM 1485 C CA . ARG A 1 196 ? -17.513 6.192 16.560 1.00 76.81 196 ARG A CA 1
ATOM 1486 C C . ARG A 1 196 ? -18.470 6.014 17.754 1.00 76.81 196 ARG A C 1
ATOM 1488 O O . ARG A 1 196 ? -18.681 6.990 18.471 1.00 76.81 196 ARG A O 1
ATOM 1495 N N . PRO A 1 197 ? -19.075 4.835 17.997 1.00 70.69 197 PRO A N 1
ATOM 1496 C CA . PRO A 1 197 ? -19.931 4.636 19.170 1.00 70.69 197 PRO A CA 1
ATOM 1497 C C . PRO A 1 197 ? -19.153 4.734 20.490 1.00 70.69 197 PRO A C 1
ATOM 1499 O O . PRO A 1 197 ? -19.633 5.339 21.444 1.00 70.69 197 PRO A O 1
ATOM 1502 N N . LEU A 1 198 ? -17.927 4.204 20.525 1.00 69.75 198 LEU A N 1
ATOM 1503 C CA . LEU A 1 198 ? -17.068 4.221 21.713 1.00 69.75 198 LEU A CA 1
ATOM 1504 C C . LEU A 1 198 ? -16.594 5.638 22.059 1.00 69.75 198 LEU A C 1
ATOM 1506 O O . LEU A 1 198 ? -16.554 6.000 23.230 1.00 69.75 198 LEU A O 1
ATOM 1510 N N . GLU A 1 199 ? -16.306 6.459 21.046 1.00 73.69 199 GLU A N 1
ATOM 1511 C CA . GLU A 1 199 ? -15.971 7.880 21.207 1.00 73.69 199 GLU A CA 1
ATOM 1512 C C . GLU A 1 199 ? -17.119 8.656 21.876 1.00 73.69 199 GLU A C 1
ATOM 1514 O O . GLU A 1 199 ? -16.892 9.417 22.816 1.00 73.69 199 GLU A O 1
ATOM 1519 N N . ARG A 1 200 ? -18.369 8.402 21.462 1.00 71.56 200 ARG A N 1
ATOM 1520 C CA . ARG A 1 200 ? -19.561 9.036 22.054 1.00 71.56 200 ARG A CA 1
ATOM 1521 C C . ARG A 1 200 ? -19.766 8.640 23.516 1.00 71.56 200 ARG A C 1
ATOM 1523 O O . ARG A 1 200 ? -20.080 9.499 24.334 1.00 71.56 200 ARG A O 1
ATOM 1530 N N . HIS A 1 201 ? -19.566 7.366 23.854 1.00 67.88 201 HIS A N 1
ATOM 1531 C CA . HIS A 1 201 ? -19.694 6.890 25.235 1.00 67.88 201 HIS A CA 1
ATOM 1532 C C . HIS A 1 201 ? -18.568 7.404 26.143 1.00 67.88 201 HIS A C 1
ATOM 1534 O O . HIS A 1 201 ? -18.839 7.802 27.275 1.00 67.88 201 HIS A O 1
ATOM 1540 N N . ALA A 1 202 ? -17.330 7.473 25.645 1.00 66.88 202 ALA A N 1
ATOM 1541 C CA . ALA A 1 202 ? -16.206 8.049 26.384 1.00 66.88 202 ALA A CA 1
ATOM 1542 C C . ALA A 1 202 ? -16.396 9.555 26.652 1.00 66.88 202 ALA A C 1
ATOM 1544 O O . ALA A 1 202 ? -16.136 10.019 27.762 1.00 66.88 202 ALA A O 1
ATOM 1545 N N . ALA A 1 203 ? -16.905 10.309 25.671 1.00 67.50 203 ALA A N 1
ATOM 1546 C CA . ALA A 1 203 ? -17.213 11.730 25.834 1.00 67.50 203 ALA A CA 1
ATOM 1547 C C . ALA A 1 203 ? -18.362 11.974 26.834 1.00 67.50 203 ALA A C 1
ATOM 1549 O O . ALA A 1 203 ? -18.279 12.885 27.657 1.00 67.50 203 ALA A O 1
ATOM 1550 N N . ALA A 1 204 ? -19.405 11.134 26.815 1.00 65.06 204 ALA A N 1
ATOM 1551 C CA . ALA A 1 204 ? -20.532 11.231 27.746 1.00 65.06 204 ALA A CA 1
ATOM 1552 C C . ALA A 1 204 ? -20.146 10.882 29.199 1.00 65.06 204 ALA A C 1
ATOM 1554 O O . ALA A 1 204 ? -20.598 11.545 30.129 1.00 65.06 204 ALA A O 1
ATOM 1555 N N . GLY A 1 205 ? -19.274 9.887 29.404 1.00 58.12 205 GLY A N 1
ATOM 1556 C CA . GLY A 1 205 ? -18.781 9.508 30.735 1.00 58.12 205 GLY A CA 1
ATOM 1557 C C . GLY A 1 205 ? -17.869 10.559 31.383 1.00 58.12 205 GLY A C 1
ATOM 1558 O O . GLY A 1 205 ? -17.882 10.711 32.601 1.00 58.12 205 GLY A O 1
ATOM 1559 N N . GLY A 1 206 ? -17.123 11.329 30.581 1.00 52.59 206 GLY A N 1
ATOM 1560 C CA . GLY A 1 206 ? -16.291 12.436 31.071 1.00 52.59 206 GLY A CA 1
ATOM 1561 C C . GLY A 1 206 ? -17.096 13.660 31.526 1.00 52.59 206 GLY A C 1
ATOM 1562 O O . GLY A 1 206 ? -16.711 14.325 32.484 1.00 52.59 206 GLY A O 1
ATOM 1563 N N . ALA A 1 207 ? -18.244 13.926 30.897 1.00 53.88 207 ALA A N 1
ATOM 1564 C CA . ALA A 1 207 ? -19.130 15.028 31.280 1.00 53.88 207 ALA A CA 1
ATOM 1565 C C . ALA A 1 207 ? -19.902 14.760 32.590 1.00 53.88 207 ALA A C 1
ATOM 1567 O O . ALA A 1 207 ? -20.278 15.701 33.284 1.00 53.88 207 ALA A O 1
ATOM 1568 N N . GLY A 1 208 ? -20.099 13.489 32.964 1.00 47.25 208 GLY A N 1
ATOM 1569 C CA . GLY A 1 208 ? -20.777 13.094 34.207 1.00 47.25 208 GLY A CA 1
ATOM 1570 C C . GLY A 1 208 ? -19.914 13.158 35.477 1.00 47.25 208 GLY A C 1
ATOM 1571 O O . GLY A 1 208 ? -20.447 13.013 36.571 1.00 47.25 208 GLY A O 1
ATOM 1572 N N . GLY A 1 209 ? -18.598 13.373 35.356 1.00 41.25 209 GLY A N 1
ATOM 1573 C CA . GLY A 1 209 ? -17.657 13.385 36.488 1.00 41.25 209 GLY A CA 1
ATOM 1574 C C . GLY A 1 209 ? -17.343 14.766 37.078 1.00 41.25 209 GLY A C 1
ATOM 1575 O O . GLY A 1 209 ? -16.632 14.843 38.075 1.00 41.25 209 GLY A O 1
ATOM 1576 N N . VAL A 1 210 ? -17.846 15.857 36.488 1.00 51.97 210 VAL A N 1
ATOM 1577 C CA . VAL A 1 210 ? -17.485 17.240 36.880 1.00 51.97 210 VAL A CA 1
ATOM 1578 C C . VAL A 1 210 ? -18.546 17.902 37.783 1.00 51.97 210 VAL A C 1
ATOM 1580 O O . VAL A 1 210 ? -18.391 19.047 38.192 1.00 51.97 210 VAL A O 1
ATOM 1583 N N . GLY A 1 211 ? -19.615 17.195 38.164 1.00 48.94 211 GLY A N 1
ATOM 1584 C CA . GLY A 1 211 ? -20.753 17.793 38.875 1.00 48.94 211 GLY A CA 1
ATOM 1585 C C . GLY A 1 211 ? -21.222 17.032 40.111 1.00 48.94 211 GLY A C 1
ATOM 1586 O O . GLY A 1 211 ? -22.359 16.585 40.115 1.00 48.94 211 GLY A O 1
ATOM 1587 N N . ALA A 1 212 ? -20.391 16.885 41.149 1.00 48.00 212 ALA A N 1
ATOM 1588 C CA . ALA A 1 212 ? -20.861 16.605 42.517 1.00 48.00 212 ALA A CA 1
ATOM 1589 C C . ALA A 1 212 ? -19.729 16.761 43.552 1.00 48.00 212 ALA A C 1
ATOM 1591 O O . ALA A 1 212 ? -19.133 15.784 43.996 1.00 48.00 212 ALA A O 1
ATOM 1592 N N . GLY A 1 213 ? -19.445 17.997 43.963 1.00 35.00 213 GLY A N 1
ATOM 1593 C CA . GLY A 1 213 ? -18.766 18.281 45.230 1.00 35.00 213 GLY A CA 1
ATOM 1594 C C . GLY A 1 213 ? -19.701 19.115 46.112 1.00 35.00 213 GLY A C 1
ATOM 1595 O O . GLY A 1 213 ? -20.146 20.165 45.646 1.00 35.00 213 GLY A O 1
ATOM 1596 N N . PRO A 1 214 ? -20.052 18.694 47.342 1.00 54.31 214 PRO A N 1
ATOM 1597 C CA . PRO A 1 214 ? -20.912 19.480 48.215 1.00 54.31 214 PRO A CA 1
ATOM 1598 C C . PRO A 1 214 ? -20.080 20.581 48.884 1.00 54.31 214 PRO A C 1
ATOM 1600 O O . PRO A 1 214 ? -19.411 20.356 49.888 1.00 54.31 214 PRO A O 1
ATOM 1603 N N . GLY A 1 215 ? -20.101 21.781 48.305 1.00 40.56 215 GLY A N 1
ATOM 1604 C CA . GLY A 1 215 ? -19.561 22.992 48.921 1.00 40.56 215 GLY A CA 1
ATOM 1605 C C . GLY A 1 215 ? -20.593 23.620 49.851 1.00 40.56 215 GLY A C 1
ATOM 1606 O O . GLY A 1 215 ? -21.384 24.463 49.438 1.00 40.56 215 GLY A O 1
ATOM 1607 N N . SER A 1 216 ? -20.604 23.172 51.100 1.00 45.34 216 SER A N 1
ATOM 1608 C CA . SER A 1 216 ? -21.338 23.775 52.209 1.00 45.34 216 SER A CA 1
ATOM 1609 C C . SER A 1 216 ? -20.847 25.196 52.517 1.00 45.34 216 SER A C 1
ATOM 1611 O O . SER A 1 216 ? -19.660 25.392 52.751 1.00 45.34 216 SER A O 1
ATOM 1613 N N . GLY A 1 217 ? -21.793 26.138 52.584 1.00 42.81 217 GLY A N 1
ATOM 1614 C CA . GLY A 1 217 ? -21.913 27.176 53.617 1.00 42.81 217 GLY A CA 1
ATOM 1615 C C . GLY A 1 217 ? -20.695 28.039 53.963 1.00 42.81 217 GLY A C 1
ATOM 1616 O O . GLY A 1 217 ? -19.822 27.628 54.716 1.00 42.81 217 GLY A O 1
ATOM 1617 N N . GLY A 1 218 ? -20.749 29.308 53.559 1.00 36.44 218 GLY A N 1
ATOM 1618 C CA . GLY A 1 218 ? -19.894 30.369 54.090 1.00 36.44 218 GLY A CA 1
ATOM 1619 C C . GLY A 1 218 ? -20.413 31.738 53.672 1.00 36.44 218 GLY A C 1
ATOM 1620 O O . GLY A 1 218 ? -19.913 32.334 52.725 1.00 36.44 218 GLY A O 1
ATOM 1621 N N . ALA A 1 219 ? -21.471 32.199 54.337 1.00 46.94 219 ALA A N 1
ATOM 1622 C CA . ALA A 1 219 ? -21.993 33.552 54.206 1.00 46.94 219 ALA A CA 1
ATOM 1623 C C . ALA A 1 219 ? -20.942 34.581 54.657 1.00 46.94 219 ALA A C 1
ATOM 1625 O O . ALA A 1 219 ? -20.336 34.409 55.712 1.00 46.94 219 ALA A O 1
ATOM 1626 N N . ASN A 1 220 ? -20.773 35.667 53.902 1.00 45.41 220 ASN A N 1
ATOM 1627 C CA . ASN A 1 220 ? -20.064 36.858 54.367 1.00 45.41 220 ASN A CA 1
ATOM 1628 C C . ASN A 1 220 ? -20.974 38.087 54.184 1.00 45.41 220 ASN A C 1
ATOM 1630 O O . ASN A 1 220 ? -21.256 38.452 53.039 1.00 45.41 220 ASN A O 1
ATOM 1634 N N . PRO A 1 221 ? -21.483 38.705 55.263 1.00 54.72 221 PRO A N 1
ATOM 1635 C CA . PRO A 1 221 ? -22.148 39.995 55.201 1.00 54.72 221 PRO A CA 1
ATOM 1636 C C . PRO A 1 221 ? -21.131 41.112 55.477 1.00 54.72 221 PRO A C 1
ATOM 1638 O O . PRO A 1 221 ? -20.380 41.046 56.444 1.00 54.72 221 PRO A O 1
ATOM 1641 N N . GLY A 1 222 ? -21.131 42.171 54.669 1.00 38.72 222 GLY A N 1
ATOM 1642 C CA . GLY A 1 222 ? -20.332 43.358 54.984 1.00 38.72 222 GLY A CA 1
ATOM 1643 C C . GLY A 1 222 ? -20.126 44.287 53.802 1.00 38.72 222 GLY A C 1
ATOM 1644 O O . GLY A 1 222 ? -19.128 44.197 53.096 1.00 38.72 222 GLY A O 1
ATOM 1645 N N . ARG A 1 223 ? -21.093 45.183 53.600 1.00 45.16 223 ARG A N 1
ATOM 1646 C CA . ARG A 1 223 ? -20.879 46.467 52.928 1.00 45.16 223 ARG A CA 1
ATOM 1647 C C . ARG A 1 223 ? -19.976 47.341 53.817 1.00 45.16 223 ARG A C 1
ATOM 1649 O O . ARG A 1 223 ? -20.042 47.194 55.032 1.00 45.16 223 ARG A O 1
ATOM 1656 N N . ASP A 1 224 ? -19.174 48.222 53.209 1.00 43.19 224 ASP A N 1
ATOM 1657 C CA . ASP A 1 224 ? -19.138 49.682 53.462 1.00 43.19 224 ASP A CA 1
ATOM 1658 C C . ASP A 1 224 ? -17.780 50.319 53.078 1.00 43.19 224 ASP A C 1
ATOM 1660 O O . ASP A 1 224 ? -16.719 49.780 53.376 1.00 43.19 224 ASP A O 1
ATOM 1664 N N . GLY A 1 225 ? -17.838 51.506 52.448 1.00 42.88 225 GLY A N 1
ATOM 1665 C CA . GLY A 1 225 ? -16.727 52.469 52.279 1.00 42.88 225 GLY A CA 1
ATOM 1666 C C . GLY A 1 225 ? -16.096 52.496 50.876 1.00 42.88 225 GLY A C 1
ATOM 1667 O O . GLY A 1 225 ? -15.247 51.675 50.565 1.00 42.88 225 GLY A O 1
ATOM 1668 N N . ALA A 1 226 ? -16.567 53.295 49.910 1.00 42.69 226 ALA A N 1
ATOM 1669 C CA . ALA A 1 226 ? -16.327 54.742 49.738 1.00 42.69 226 ALA A CA 1
ATOM 1670 C C . ALA A 1 226 ? -14.838 55.117 49.546 1.00 42.69 226 ALA A C 1
ATOM 1672 O O . ALA A 1 226 ? -14.044 54.986 50.470 1.00 42.69 226 ALA A O 1
ATOM 1673 N N . GLY A 1 227 ? -14.474 55.642 48.364 1.00 41.84 227 GLY A N 1
ATOM 1674 C CA . GLY A 1 227 ? -13.125 56.172 48.112 1.00 41.84 227 GLY A CA 1
ATOM 1675 C C . GLY A 1 227 ? -12.785 56.451 46.642 1.00 41.84 227 GLY A C 1
ATOM 1676 O O . GLY A 1 227 ? -11.995 55.744 46.033 1.00 41.84 227 GLY A O 1
ATOM 1677 N N . THR A 1 228 ? -13.398 57.485 46.073 1.00 50.41 228 THR A N 1
ATOM 1678 C CA . THR A 1 228 ? -13.023 58.194 44.832 1.00 50.41 228 THR A CA 1
ATOM 1679 C C . THR A 1 228 ? -11.603 58.781 44.851 1.00 50.41 228 THR A C 1
ATOM 1681 O O . THR A 1 228 ? -11.236 59.342 45.876 1.00 50.41 228 THR A O 1
ATOM 1684 N N . LEU A 1 229 ? -10.900 58.759 43.697 1.00 44.59 229 LEU A N 1
ATOM 1685 C CA . LEU A 1 229 ? -9.943 59.754 43.116 1.00 44.59 229 LEU A CA 1
ATOM 1686 C C . LEU A 1 229 ? -9.013 59.011 42.125 1.00 44.59 229 LEU A C 1
ATOM 1688 O O . LEU A 1 229 ? -8.262 58.138 42.532 1.00 44.59 229 LEU A O 1
ATOM 1692 N N . ARG A 1 230 ? -9.154 59.083 40.793 1.00 43.41 230 ARG A N 1
ATOM 1693 C CA . ARG A 1 230 ? -8.896 60.165 39.813 1.00 43.41 230 ARG A CA 1
ATOM 1694 C C . ARG A 1 230 ? -7.466 60.752 39.843 1.00 43.41 230 ARG A C 1
ATOM 1696 O O . ARG A 1 230 ? -7.173 61.589 40.679 1.00 43.41 230 ARG A O 1
ATOM 1703 N N . ALA A 1 231 ? -6.701 60.364 38.812 1.00 42.78 231 ALA A N 1
ATOM 1704 C CA . ALA A 1 231 ? -5.664 61.087 38.053 1.00 42.78 231 ALA A CA 1
ATOM 1705 C C . ALA A 1 231 ? -4.440 61.699 38.769 1.00 42.78 231 ALA A C 1
ATOM 1707 O O . ALA A 1 231 ? -4.582 62.645 39.532 1.00 42.78 231 ALA A O 1
ATOM 1708 N N . ALA A 1 232 ? -3.241 61.267 38.356 1.00 42.66 232 ALA A N 1
ATOM 1709 C CA . ALA A 1 232 ? -2.208 62.067 37.664 1.00 42.66 232 ALA A CA 1
ATOM 1710 C C . ALA A 1 232 ? -0.835 61.377 37.791 1.00 42.66 232 ALA A C 1
ATOM 1712 O O . ALA A 1 232 ? -0.473 60.931 38.878 1.00 42.66 232 ALA A O 1
ATOM 1713 N N . GLY A 1 233 ? -0.089 61.310 36.686 1.00 43.44 233 GLY A N 1
ATOM 1714 C CA . GLY A 1 233 ? 1.260 60.747 36.596 1.00 43.44 233 GLY A CA 1
ATOM 1715 C C . GLY A 1 233 ? 1.567 60.311 35.179 1.00 43.44 233 GLY A C 1
ATOM 1716 O O . GLY A 1 233 ? 1.284 59.132 34.885 1.00 43.44 233 GLY A O 1
#

Sequence (233 aa):
MTTDASHTGGSSGSGRTGADGGPGGRGAHRSGADASGADTGAVLRRVRRWLWLFVVCLVLSGLTAFPLETETRWVTELVTGPAAPLADHVPALVRWLEHARDAIADTNARYPFLAYGTDWLAFAHLVIAAAFWRPVKDPLRNIWVIRWAVLACAGVIPLALVCGPLRGIPLYWRFIDMSFGIVGVVPLLIVLRALRPLERHAAAGGAGGVGAGPGSGGANPGRDGAGTLRAAG